Protein AF-A0A8S3PVQ3-F1 (afdb_monomer)

Mean predicted aligned error: 21.0 Å

Organism: Mytilus edulis (NCBI:txid6550)

Nearest PDB structures (foldseek):
  1sxe-assembly1_A  TM=7.566E-01  e=2.320E-02  Homo sapiens
  2hq8-assembly1_A  TM=4.965E-01  e=3.983E+00  Renilla muelleri

Sequence (206 aa):
MRRAHMGNGFQGQEGEYVEEDNQRMEEDLKYKVQALKSLTIDIGNEVRDQNKYLNEMHDDFDKGGSLLDKTVNRLKRITASGGHKHIFPVSKYPAIDEIDTPKNLTEECSNLPSKENELENQLGKTILNPQHHSRWSSKEVGEVLQHLCGKHKIPNDRTIKIVKQFVGVTGIQLKKMSRQEFREKAMTDGDLLFHGLSQLFDISTK

InterPro domains:
  IPR000727 Target SNARE coiled-coil homology domain [PS50192] (16-78)
  IPR003118 Pointed domain [PF02198] (130-200)
  IPR013761 Sterile alpha motif/pointed domain superfamily [G3DSA:1.10.150.50] (130-202)
  IPR013761 Sterile alpha motif/pointed domain superfamily [SSF47769] (129-200)
  IPR039899 BET1, SNARE domain [cd15853] (19-77)

Radius of gyration: 32.81 Å; Cα contacts (8 Å, |Δi|>4): 81; chains: 1; bounding box: 70×43×120 Å

pLDDT: mean 71.14, std 17.1, range [38.5, 92.88]

Solvent-accessible surface area (backbone atoms only — not comparable to full-atom values): 12120 Å² total; per-residue (Å²): 137,85,83,82,81,87,72,80,92,82,72,69,67,70,56,54,57,53,51,52,52,49,51,52,52,50,52,53,50,50,50,53,52,52,51,52,51,50,52,52,51,51,51,56,49,51,54,53,53,49,52,50,52,51,50,54,52,48,55,50,48,52,54,49,50,55,52,49,50,54,49,50,55,48,49,54,48,57,68,69,60,73,78,59,101,81,69,72,81,66,86,83,56,80,77,82,84,66,70,72,65,60,71,59,72,57,56,56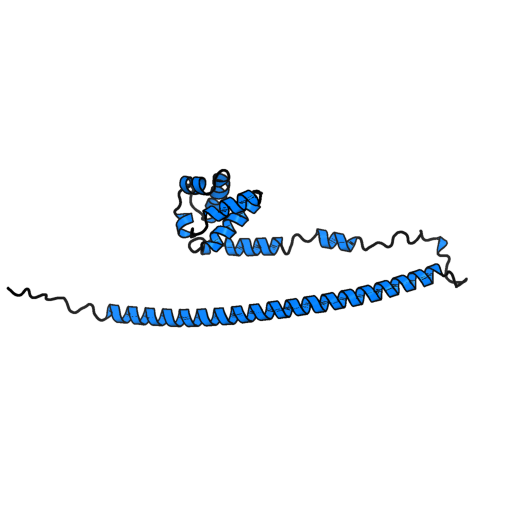,62,72,64,66,77,63,56,67,57,42,46,54,48,49,51,43,51,65,71,65,32,72,91,46,51,72,69,30,46,33,67,54,42,34,51,53,49,50,51,51,29,55,77,68,68,48,56,67,76,56,41,55,55,35,37,60,63,42,64,81,40,31,23,55,56,58,73,70,48,48,74,65,63,46,25,70,53,37,48,95,56,15,69,64,52,48,54,56,47,35,68,60,69,68,48,78,91,124

Foldseek 3Di:
DDDDDPPDPDDPPVVVVVVVVVVVVVVVVVVVVVVVVVVVVVVVVVVVVVVVVVVVVVVVVVVVVVVVVVVVVVVVCVVVVPPDPPPDPPVVPPDVPDPPPVPVVVVVVVPPPDDVVVVLVVVCCVLLPQVCLQFADLVSVLVLLLNLCVVVVNDPVLSVQLSVLSRVPGSNNVVVDDLVNQCVSSDPCSVSSVVVVCVSNVPDDD

Secondary structure (DSSP, 8-state):
--------S--SHHHHHHHHHHHHHHHHHHHHHHHHHHHHHHHHHHHHHHHHHHHHHHHHHHHHHHHHHHHHHHHHHHHHT---TTS--GGGS--TT-----THHHHTTTT--SSHHHHHHHHHHHHT-TTTGGG--HHHHHHHHHHHHHHTT--HHHHHHHHHHTTT--HHHHHH--HHHHHHHHGGGHHHHHHHHHHHTT----

Structure (mmCIF, N/CA/C/O backbone):
data_AF-A0A8S3PVQ3-F1
#
_entry.id   AF-A0A8S3PVQ3-F1
#
loop_
_atom_site.group_PDB
_atom_site.id
_atom_site.type_symbol
_atom_site.label_atom_id
_atom_site.label_alt_id
_atom_site.label_comp_id
_atom_site.label_asym_id
_atom_site.label_entity_id
_atom_site.label_seq_id
_atom_site.pdbx_PDB_ins_code
_atom_site.Cartn_x
_atom_site.Cartn_y
_atom_site.Cartn_z
_atom_site.occupancy
_atom_site.B_iso_or_equiv
_atom_site.auth_seq_id
_atom_site.auth_comp_id
_atom_site.auth_asym_id
_atom_site.auth_atom_id
_atom_site.pdbx_PDB_model_num
ATOM 1 N N . MET A 1 1 ? -32.729 -12.321 64.088 1.00 42.56 1 MET A N 1
ATOM 2 C CA . MET A 1 1 ? -33.529 -11.658 63.034 1.00 42.56 1 MET A CA 1
ATOM 3 C C . MET A 1 1 ? -32.955 -12.042 61.674 1.00 42.56 1 MET A C 1
ATOM 5 O O . MET A 1 1 ? -31.908 -11.531 61.304 1.00 42.56 1 MET A O 1
ATOM 9 N N . ARG A 1 2 ? -33.568 -13.007 60.972 1.00 44.19 2 ARG A N 1
ATOM 10 C CA . ARG A 1 2 ? -33.202 -13.361 59.589 1.00 44.19 2 ARG A CA 1
ATOM 11 C C . ARG A 1 2 ? -33.998 -12.458 58.647 1.00 44.19 2 ARG A C 1
ATOM 13 O O . ARG A 1 2 ? -35.223 -12.474 58.693 1.00 44.19 2 ARG A O 1
ATOM 20 N N . ARG A 1 3 ? -33.305 -11.658 57.834 1.00 49.03 3 ARG A N 1
ATOM 21 C CA . ARG A 1 3 ? -33.904 -10.887 56.738 1.00 49.03 3 ARG A CA 1
ATOM 22 C C . ARG A 1 3 ? -34.243 -11.854 55.602 1.00 49.03 3 ARG A C 1
ATOM 24 O O . ARG A 1 3 ? -33.344 -12.462 55.032 1.00 49.03 3 ARG A O 1
ATOM 31 N N . ALA A 1 4 ? -35.531 -11.998 55.305 1.00 45.81 4 ALA A N 1
ATOM 32 C CA . ALA A 1 4 ? -36.007 -12.635 54.087 1.00 45.81 4 ALA A CA 1
ATOM 33 C C . ALA A 1 4 ? -35.757 -11.680 52.910 1.00 45.81 4 ALA A C 1
ATOM 35 O O . ALA A 1 4 ? -36.328 -10.593 52.861 1.00 45.81 4 ALA A O 1
ATOM 36 N N . HIS A 1 5 ? -34.879 -12.076 51.991 1.00 49.94 5 HIS A N 1
ATOM 37 C CA . HIS A 1 5 ? -34.734 -11.442 50.686 1.00 49.94 5 HIS A CA 1
ATOM 38 C C . HIS A 1 5 ? -35.696 -12.163 49.737 1.00 49.94 5 HIS A C 1
ATOM 40 O O . HIS A 1 5 ? -35.364 -13.204 49.176 1.00 49.94 5 HIS A O 1
ATOM 46 N N . MET A 1 6 ? -36.920 -11.648 49.602 1.00 48.53 6 MET A N 1
ATOM 47 C CA . MET A 1 6 ? -37.779 -12.012 48.475 1.00 48.53 6 MET A CA 1
ATOM 48 C C . MET A 1 6 ? -37.287 -11.239 47.251 1.00 48.53 6 MET A C 1
ATOM 50 O O . MET A 1 6 ? -37.672 -10.098 47.017 1.00 48.53 6 MET A O 1
ATOM 54 N N . GLY A 1 7 ? -36.342 -11.850 46.535 1.00 47.16 7 GLY A N 1
ATOM 55 C CA . GLY A 1 7 ? -35.847 -11.398 45.241 1.00 47.16 7 GLY A CA 1
ATOM 56 C C . GLY A 1 7 ? -36.650 -12.048 44.122 1.00 47.16 7 GLY A C 1
ATOM 57 O O . GLY A 1 7 ? -36.447 -13.213 43.805 1.00 47.16 7 GLY A O 1
ATOM 58 N N . ASN A 1 8 ? -37.590 -11.268 43.604 1.00 46.25 8 ASN A N 1
ATOM 59 C CA . ASN A 1 8 ? -38.261 -11.344 42.309 1.00 46.25 8 ASN A CA 1
ATOM 60 C C . ASN A 1 8 ? -37.638 -12.332 41.286 1.00 46.25 8 ASN A C 1
ATOM 62 O O . ASN A 1 8 ? -36.597 -12.058 40.694 1.00 46.25 8 ASN A O 1
ATOM 66 N N . GLY A 1 9 ? -38.300 -13.468 41.050 1.00 46.88 9 GLY A N 1
ATOM 67 C CA . GLY A 1 9 ? -37.893 -14.512 40.099 1.00 46.88 9 GLY A CA 1
ATOM 68 C C . GLY A 1 9 ? -38.306 -14.243 38.647 1.00 46.88 9 GLY A C 1
ATOM 69 O O . GLY A 1 9 ? -38.958 -15.085 38.044 1.00 46.88 9 GLY A O 1
ATOM 70 N N . PHE A 1 10 ? -37.937 -13.089 38.087 1.00 50.28 10 PHE A N 1
ATOM 71 C CA . PHE A 1 10 ? -38.218 -12.724 36.685 1.00 50.28 10 PHE A CA 1
ATOM 72 C C . PHE A 1 10 ? -37.007 -12.074 35.996 1.00 50.28 10 PHE A C 1
ATOM 74 O O . PHE A 1 10 ? -37.134 -11.067 35.311 1.00 50.28 10 PHE A O 1
ATOM 81 N N . GLN A 1 11 ? -35.808 -12.624 36.202 1.00 50.06 11 GLN A N 1
ATOM 82 C CA . GLN A 1 11 ? -34.582 -12.094 35.583 1.00 50.06 11 GLN A CA 1
ATOM 83 C C . GLN A 1 11 ? -33.649 -13.188 35.031 1.00 50.06 11 GLN A C 1
ATOM 85 O O . GLN A 1 11 ? -32.468 -12.945 34.823 1.00 50.06 11 GLN A O 1
ATOM 90 N N . GLY A 1 12 ? -34.173 -14.403 34.820 1.00 50.28 12 GLY A N 1
ATOM 91 C CA . GLY A 1 12 ? -33.392 -15.555 34.347 1.00 50.28 12 GLY A CA 1
ATOM 92 C C . GLY A 1 12 ? -33.457 -15.822 32.839 1.00 50.28 12 GLY A C 1
ATOM 93 O O . GLY A 1 12 ? -32.542 -16.434 32.318 1.00 50.28 12 GLY A O 1
ATOM 94 N N . GLN A 1 13 ? -34.495 -15.360 32.129 1.00 52.78 13 GLN A N 1
ATOM 95 C CA . GLN A 1 13 ? -34.699 -15.706 30.708 1.00 52.78 13 GLN A CA 1
ATOM 96 C C . GLN A 1 13 ? -34.135 -14.679 29.714 1.00 52.78 13 GLN A C 1
ATOM 98 O O . GLN A 1 13 ? -33.715 -15.061 28.629 1.00 52.78 13 GLN A O 1
ATOM 103 N N . GLU A 1 14 ? -34.081 -13.388 30.060 1.00 53.78 14 GLU A N 1
ATOM 104 C CA . GLU A 1 14 ? -33.534 -12.361 29.153 1.00 53.78 14 GLU A CA 1
ATOM 105 C C . GLU A 1 14 ? -31.997 -12.381 29.080 1.00 53.78 14 GLU A C 1
ATOM 107 O O . GLU A 1 14 ? -31.434 -12.040 28.046 1.00 53.78 14 GLU A O 1
ATOM 112 N N . GLY A 1 15 ? -31.305 -12.801 30.147 1.00 57.06 15 GLY A N 1
ATOM 113 C CA . GLY A 1 15 ? -29.838 -12.891 30.166 1.00 57.06 15 GLY A CA 1
ATOM 114 C C . GLY A 1 15 ? -29.289 -14.060 29.343 1.00 57.06 15 GLY A C 1
ATOM 115 O O . GLY A 1 15 ? -28.303 -13.895 28.633 1.00 57.06 15 GLY A O 1
ATOM 116 N N . GLU A 1 16 ? -29.967 -15.208 29.384 1.00 60.94 16 GLU A N 1
ATOM 117 C CA . GLU A 1 16 ? -29.566 -16.429 28.669 1.00 60.94 16 GLU A CA 1
ATOM 118 C C . GLU A 1 16 ? -29.693 -16.260 27.144 1.00 60.94 16 GLU A C 1
ATOM 120 O O . GLU A 1 16 ? -28.796 -16.637 26.395 1.00 60.94 16 GLU A O 1
ATOM 125 N N . TYR A 1 17 ? -30.747 -15.574 26.685 1.00 64.69 17 TYR A N 1
ATOM 126 C CA . TYR A 1 17 ? -30.951 -15.265 25.265 1.00 64.69 17 TYR A CA 1
ATOM 127 C C . TYR A 1 17 ? -29.896 -14.290 24.710 1.00 64.69 17 TYR A C 1
ATOM 129 O O . TYR A 1 17 ? -29.481 -14.402 23.559 1.00 64.69 17 TYR A O 1
ATOM 137 N N . VAL A 1 18 ? -29.444 -13.333 25.529 1.00 70.31 18 VAL A N 1
ATOM 138 C CA . VAL A 1 18 ? -28.406 -12.358 25.145 1.00 70.31 18 VAL A CA 1
ATOM 139 C C . VAL A 1 18 ? -27.011 -12.993 25.147 1.00 70.31 18 VAL A C 1
ATOM 141 O O . VAL A 1 18 ? -26.176 -12.643 24.312 1.00 70.31 18 VAL A O 1
ATOM 144 N N . GLU A 1 19 ? -26.740 -13.934 26.053 1.00 72.25 19 GLU A N 1
ATOM 145 C CA . GLU A 1 19 ? -25.486 -14.697 26.058 1.00 72.25 19 GLU A CA 1
ATOM 146 C C . GLU A 1 19 ? -25.374 -15.647 24.857 1.00 72.25 19 GLU A C 1
ATOM 148 O O . GLU A 1 19 ? -24.310 -15.700 24.235 1.00 72.25 19 GLU A O 1
ATOM 153 N N . GLU A 1 20 ? -26.461 -16.322 24.470 1.00 79.00 20 GLU A N 1
ATOM 154 C CA . GLU A 1 20 ? -26.494 -17.150 23.255 1.00 79.00 20 GLU A CA 1
ATOM 155 C C . GLU A 1 20 ? -26.254 -16.328 21.979 1.00 79.00 20 GLU A C 1
ATOM 157 O O . GLU A 1 20 ? -25.481 -16.738 21.107 1.00 79.00 20 GLU A O 1
ATOM 162 N N . ASP A 1 21 ? -26.869 -15.147 21.866 1.00 76.06 21 ASP A N 1
ATOM 163 C CA . ASP A 1 21 ? -26.671 -14.265 20.709 1.00 76.06 21 ASP A CA 1
ATOM 164 C C . ASP A 1 21 ? -25.240 -13.709 20.651 1.00 76.06 21 ASP A C 1
ATOM 166 O O . ASP A 1 21 ? -24.644 -13.613 19.572 1.00 76.06 21 ASP A O 1
ATOM 170 N N . ASN A 1 22 ? -24.640 -13.405 21.806 1.00 80.56 22 ASN A N 1
ATOM 171 C CA . ASN A 1 22 ? -23.236 -13.007 21.877 1.00 80.56 22 ASN A CA 1
ATOM 172 C C . ASN A 1 22 ? -22.294 -14.144 21.461 1.00 80.56 22 ASN A C 1
ATOM 174 O O . ASN A 1 22 ? -21.372 -13.896 20.685 1.00 80.56 22 ASN A O 1
ATOM 178 N N . GLN A 1 23 ? -22.539 -15.384 21.895 1.00 82.25 23 GLN A N 1
ATOM 179 C CA . GLN A 1 23 ? -21.743 -16.542 21.464 1.00 82.25 23 GLN A CA 1
ATOM 180 C C . GLN A 1 23 ? -21.850 -16.784 19.956 1.00 82.25 23 GLN A C 1
ATOM 182 O O . GLN A 1 23 ? -20.836 -17.004 19.293 1.00 82.25 23 GLN A O 1
ATOM 187 N N . ARG A 1 24 ? -23.050 -16.655 19.380 1.00 85.12 24 ARG A N 1
ATOM 188 C CA . ARG A 1 24 ? -23.246 -16.745 17.924 1.00 85.12 24 ARG A CA 1
ATOM 189 C C . ARG A 1 24 ? -22.498 -15.650 17.170 1.00 85.12 24 ARG A C 1
ATOM 191 O O . ARG A 1 24 ? -21.873 -15.926 16.145 1.00 85.12 24 ARG A O 1
ATOM 198 N N . MET A 1 25 ? -22.534 -14.415 17.671 1.00 81.31 25 MET A N 1
ATOM 199 C CA . MET A 1 25 ? -21.768 -13.313 17.087 1.00 81.31 25 MET A CA 1
ATOM 200 C C . MET A 1 25 ? -20.258 -13.536 17.200 1.00 81.31 25 MET A C 1
ATOM 202 O O . MET A 1 25 ? -19.534 -13.228 16.255 1.00 81.31 25 MET A O 1
ATOM 206 N N . GLU A 1 26 ? -19.765 -14.091 18.308 1.00 84.12 26 GLU A N 1
ATOM 207 C CA . GLU A 1 26 ? -18.348 -14.426 18.474 1.00 84.12 26 GLU A CA 1
ATOM 208 C C . GLU A 1 26 ? -17.891 -15.536 17.520 1.00 84.12 26 GLU A C 1
ATOM 210 O O . GLU A 1 26 ? -16.810 -15.438 16.932 1.00 84.12 26 GLU A O 1
ATOM 215 N N . GLU A 1 27 ? -18.708 -16.570 17.318 1.00 87.69 27 GLU A N 1
ATOM 216 C CA . GLU A 1 27 ? -18.418 -17.647 16.369 1.00 87.69 27 GLU A CA 1
ATOM 217 C C . GLU A 1 27 ? -18.380 -17.146 14.921 1.00 87.69 27 GLU A C 1
ATOM 219 O O . GLU A 1 27 ? -17.435 -17.452 14.185 1.00 87.69 27 GLU A O 1
ATOM 224 N N . ASP A 1 28 ? -19.346 -16.314 14.523 1.00 88.75 28 ASP A N 1
ATOM 225 C CA . ASP A 1 28 ? -19.368 -15.680 13.201 1.00 88.75 28 ASP A CA 1
ATOM 226 C C . ASP A 1 28 ? -18.163 -14.744 13.008 1.00 88.75 28 ASP A C 1
ATOM 228 O O . ASP A 1 28 ? -17.494 -14.762 11.968 1.00 88.75 28 ASP A O 1
ATOM 232 N N . LEU A 1 29 ? -17.801 -13.976 14.041 1.00 86.94 29 LEU A N 1
ATOM 233 C CA . LEU A 1 29 ? -16.618 -13.121 14.010 1.00 86.94 29 LEU A CA 1
ATOM 234 C C . LEU A 1 29 ? -15.336 -13.951 13.853 1.00 86.94 29 LEU A C 1
ATOM 236 O O . LEU A 1 29 ? -14.467 -13.607 13.051 1.00 86.94 29 LEU A O 1
ATOM 240 N N . LYS A 1 30 ? -15.224 -15.076 14.563 1.00 88.75 30 LYS A N 1
ATOM 241 C CA . LYS A 1 30 ? -14.084 -15.995 14.468 1.00 88.75 30 LYS A CA 1
ATOM 242 C C . LYS A 1 30 ? -13.971 -16.612 13.076 1.00 88.75 30 LYS A C 1
ATOM 244 O O . LYS A 1 30 ? -12.864 -16.674 12.536 1.00 88.75 30 LYS A O 1
ATOM 249 N N . TYR A 1 31 ? -15.091 -17.013 12.477 1.00 92.31 31 TYR A N 1
ATOM 250 C CA . TYR A 1 31 ? -15.122 -17.531 11.110 1.00 92.31 31 TYR A CA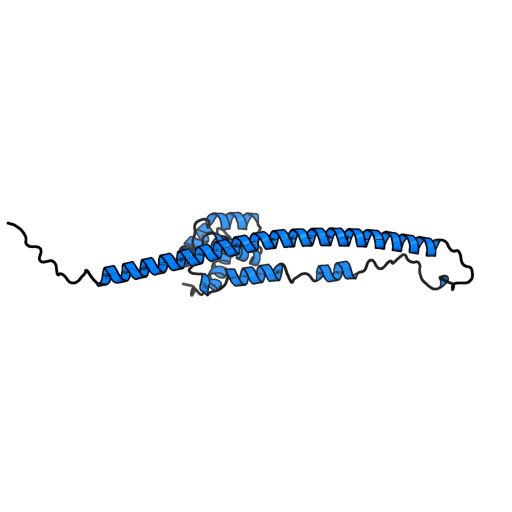 1
ATOM 251 C C . TYR A 1 31 ? -14.671 -16.469 10.097 1.00 92.31 31 TYR A C 1
ATOM 253 O O . TYR A 1 31 ? -13.789 -16.719 9.273 1.00 92.31 31 TYR A O 1
ATOM 261 N N . LYS A 1 32 ? -15.187 -15.240 10.213 1.00 91.06 32 LYS A N 1
ATOM 262 C CA . LYS A 1 32 ? -14.781 -14.104 9.368 1.00 91.06 32 LYS A CA 1
ATOM 263 C C . LYS A 1 32 ? -13.295 -13.773 9.509 1.00 91.06 32 LYS A C 1
ATOM 265 O O . LYS A 1 32 ? -12.626 -13.518 8.510 1.00 91.06 32 LYS A O 1
ATOM 270 N N . VAL A 1 33 ? -12.750 -13.827 10.725 1.00 90.19 33 VAL A N 1
ATOM 271 C CA . VAL A 1 33 ? -11.314 -13.620 10.979 1.00 90.19 33 VAL A CA 1
ATOM 272 C C . VAL A 1 33 ? -10.470 -14.737 10.362 1.00 90.19 33 VAL A C 1
ATOM 274 O O . VAL A 1 33 ? -9.416 -14.460 9.788 1.00 90.19 33 VAL A O 1
ATOM 277 N N . GLN A 1 34 ? -10.922 -15.991 10.427 1.00 89.06 34 GLN A N 1
ATOM 278 C CA . GLN A 1 34 ? -10.240 -17.101 9.758 1.00 89.06 34 GLN A CA 1
ATOM 279 C C . GLN A 1 34 ? -10.252 -16.946 8.232 1.00 89.06 34 GLN A C 1
ATOM 281 O O . GLN A 1 34 ? -9.210 -17.135 7.603 1.00 89.06 34 GLN A O 1
ATOM 286 N N . ALA A 1 35 ? -11.375 -16.527 7.646 1.00 88.06 35 ALA A N 1
ATOM 287 C CA . ALA A 1 35 ? -11.471 -16.241 6.217 1.00 88.06 35 ALA A CA 1
ATOM 288 C C . ALA A 1 35 ? -10.530 -15.097 5.795 1.00 88.06 35 ALA A C 1
ATOM 290 O O . ALA A 1 35 ? -9.774 -15.240 4.836 1.00 88.06 35 ALA A O 1
ATOM 291 N N . LEU A 1 36 ? -10.493 -13.998 6.559 1.00 91.31 36 LEU A N 1
ATOM 292 C CA . LEU A 1 36 ? -9.559 -12.885 6.343 1.00 91.31 36 LEU A CA 1
ATOM 293 C C . LEU A 1 36 ? -8.093 -13.323 6.437 1.00 91.31 36 LEU A C 1
ATOM 295 O O . LEU A 1 36 ? -7.260 -12.872 5.649 1.00 91.31 36 LEU A O 1
ATOM 299 N N . LYS A 1 37 ? -7.769 -14.220 7.375 1.00 90.12 37 LYS A N 1
ATOM 300 C CA . LYS A 1 37 ? -6.421 -14.779 7.510 1.00 90.12 37 LYS A CA 1
ATOM 301 C C . LYS A 1 37 ? -6.034 -15.593 6.278 1.00 90.12 37 LYS A C 1
ATOM 303 O O . LYS A 1 37 ? -4.922 -15.421 5.791 1.00 90.12 37 LYS A O 1
ATOM 308 N N . SER A 1 38 ? -6.937 -16.437 5.775 1.00 89.38 38 SER A N 1
ATOM 309 C CA . SER A 1 38 ? -6.700 -17.203 4.545 1.00 89.38 38 SER A CA 1
ATOM 310 C C . SER A 1 38 ? -6.468 -16.271 3.361 1.00 89.38 38 SER A C 1
ATOM 312 O O . SER A 1 38 ? -5.431 -16.355 2.716 1.00 89.38 38 SER A O 1
ATOM 314 N N . LEU A 1 39 ? -7.357 -15.295 3.163 1.00 90.56 39 LEU A N 1
ATOM 315 C CA . LEU A 1 39 ? -7.249 -14.332 2.068 1.00 90.56 39 LEU A CA 1
ATOM 316 C C . LEU A 1 39 ? -5.938 -13.531 2.120 1.00 90.56 39 LEU A C 1
ATOM 318 O O . LEU A 1 39 ? -5.319 -13.273 1.095 1.00 90.56 39 LEU A O 1
ATOM 322 N N . THR A 1 40 ? -5.481 -13.162 3.318 1.00 86.81 40 THR A N 1
ATOM 323 C CA . THR A 1 40 ? -4.202 -12.456 3.495 1.00 86.81 40 THR A CA 1
ATOM 324 C C . THR A 1 40 ? -3.008 -13.332 3.112 1.00 86.81 40 THR A C 1
ATOM 326 O O . THR A 1 40 ? -2.038 -12.835 2.540 1.00 86.81 40 THR A O 1
ATOM 329 N N . ILE A 1 41 ? -3.064 -14.632 3.419 1.00 89.69 41 ILE A N 1
ATOM 330 C CA . ILE A 1 41 ? -2.031 -15.592 3.013 1.00 89.69 41 ILE A CA 1
ATOM 331 C C . ILE A 1 41 ? -2.022 -15.728 1.488 1.00 89.69 41 ILE A C 1
ATOM 333 O O . ILE A 1 41 ? -0.950 -15.653 0.889 1.00 89.69 41 ILE A O 1
ATOM 337 N N . ASP A 1 42 ? -3.197 -15.848 0.872 1.00 91.12 42 ASP A N 1
ATOM 338 C CA . ASP A 1 42 ? -3.340 -15.987 -0.578 1.00 91.12 42 ASP A CA 1
ATOM 339 C C . ASP A 1 42 ? -2.804 -14.750 -1.313 1.00 91.12 42 ASP A C 1
ATOM 341 O O . ASP A 1 42 ? -1.979 -14.883 -2.214 1.00 91.12 42 ASP A O 1
ATOM 345 N N . ILE A 1 43 ? -3.155 -13.542 -0.854 1.00 89.31 43 ILE A N 1
ATOM 346 C CA . ILE A 1 43 ? -2.591 -12.284 -1.375 1.00 89.31 43 ILE A CA 1
ATOM 347 C C . ILE A 1 43 ? -1.066 -12.263 -1.211 1.00 89.31 43 ILE A C 1
ATOM 349 O O . ILE A 1 43 ? -0.345 -11.859 -2.121 1.00 89.31 43 ILE A O 1
ATOM 353 N N . GLY A 1 44 ? -0.550 -12.701 -0.060 1.00 89.19 44 GLY A N 1
ATOM 354 C CA . GLY A 1 44 ? 0.889 -12.742 0.191 1.00 89.19 44 GLY A CA 1
ATOM 355 C C . GLY A 1 44 ? 1.649 -13.687 -0.745 1.00 89.19 44 GLY A C 1
ATOM 356 O O . GLY A 1 44 ? 2.799 -13.408 -1.086 1.00 89.19 44 GLY A O 1
ATOM 357 N N . ASN A 1 45 ? 1.025 -14.786 -1.162 1.00 92.62 45 ASN A N 1
ATOM 358 C CA . ASN A 1 45 ? 1.599 -15.715 -2.133 1.00 92.62 45 ASN A CA 1
ATOM 359 C C . ASN A 1 45 ? 1.508 -15.150 -3.554 1.00 92.62 45 ASN A C 1
ATOM 361 O O . ASN A 1 45 ? 2.527 -15.073 -4.232 1.00 92.62 45 ASN A O 1
ATOM 365 N N . GLU A 1 46 ? 0.342 -14.637 -3.946 1.00 90.31 46 G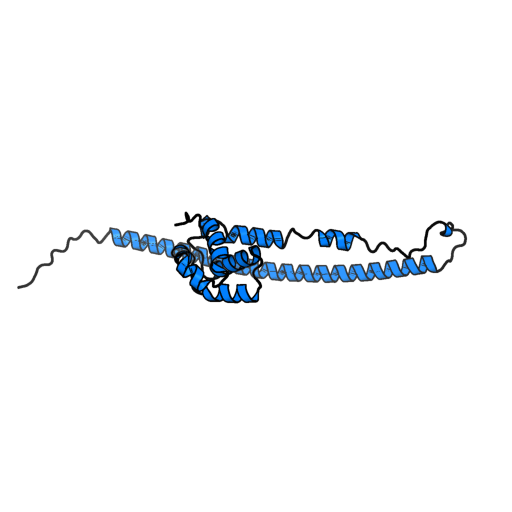LU A N 1
ATOM 366 C CA . GLU A 1 46 ? 0.116 -14.033 -5.263 1.00 90.31 46 GLU A CA 1
ATOM 367 C C . GLU A 1 46 ? 1.080 -12.865 -5.529 1.00 90.31 46 GLU A C 1
ATOM 369 O O . GLU A 1 46 ? 1.682 -12.783 -6.593 1.00 90.31 46 GLU A O 1
ATOM 374 N N . VAL A 1 47 ? 1.321 -11.995 -4.542 1.00 92.88 47 VAL A N 1
ATOM 375 C CA . VAL A 1 47 ? 2.290 -10.891 -4.680 1.00 92.88 47 VAL A CA 1
ATOM 376 C C . VAL A 1 47 ? 3.716 -11.408 -4.895 1.00 92.88 47 VAL A C 1
ATOM 378 O O . VAL A 1 47 ? 4.477 -10.818 -5.663 1.00 92.88 47 VAL A O 1
ATOM 381 N N . ARG A 1 48 ? 4.109 -12.504 -4.231 1.00 92.31 48 ARG A N 1
ATOM 382 C CA . ARG A 1 48 ? 5.435 -13.113 -4.437 1.00 92.31 48 ARG A CA 1
ATOM 383 C C . ARG A 1 48 ? 5.554 -13.727 -5.826 1.00 92.31 48 ARG A C 1
ATOM 385 O O . ARG A 1 48 ? 6.582 -13.531 -6.473 1.00 92.31 48 ARG A O 1
ATOM 392 N N . ASP A 1 49 ? 4.515 -14.416 -6.278 1.00 92.44 49 ASP A N 1
ATOM 393 C CA . ASP A 1 49 ? 4.477 -15.053 -7.592 1.00 92.44 49 ASP A CA 1
ATOM 394 C C . ASP A 1 49 ? 4.476 -14.006 -8.714 1.00 92.44 49 ASP A C 1
ATOM 396 O O . ASP A 1 49 ? 5.261 -14.109 -9.658 1.00 92.44 49 ASP A O 1
ATOM 400 N N . GLN A 1 50 ? 3.706 -12.927 -8.563 1.00 91.69 50 GLN A N 1
ATOM 401 C CA . GLN A 1 50 ? 3.719 -11.792 -9.487 1.00 91.69 50 GLN A CA 1
ATOM 402 C C . GLN A 1 50 ? 5.075 -11.084 -9.514 1.00 91.69 50 GLN A C 1
ATOM 404 O O . GLN A 1 50 ? 5.575 -10.776 -10.592 1.00 91.69 50 GLN A O 1
ATOM 409 N N . ASN A 1 51 ? 5.722 -10.870 -8.363 1.00 89.50 51 ASN A N 1
ATOM 410 C CA . ASN A 1 51 ? 7.076 -10.307 -8.335 1.00 89.50 51 ASN A CA 1
ATOM 411 C C . ASN A 1 51 ? 8.091 -11.207 -9.043 1.00 89.50 51 ASN A C 1
ATOM 413 O O . ASN A 1 51 ? 8.978 -10.710 -9.735 1.00 89.50 51 ASN A O 1
ATOM 417 N N . LYS A 1 52 ? 7.971 -12.528 -8.888 1.00 91.31 52 LYS A N 1
ATOM 418 C CA . LYS A 1 52 ? 8.817 -13.479 -9.610 1.00 91.31 52 LYS A CA 1
ATOM 419 C C . LYS A 1 52 ? 8.592 -13.370 -11.120 1.00 91.31 52 LYS A C 1
ATOM 421 O O . LYS A 1 52 ? 9.563 -13.240 -11.857 1.00 91.31 52 LYS A O 1
ATOM 426 N N . TYR A 1 53 ? 7.336 -13.341 -11.558 1.00 91.38 53 TYR A N 1
ATOM 427 C CA . TYR A 1 53 ? 6.984 -13.172 -12.966 1.00 91.38 53 TYR A CA 1
ATOM 428 C C . TYR A 1 53 ? 7.491 -11.841 -13.550 1.00 91.38 53 TYR A C 1
ATOM 430 O O . TYR A 1 53 ? 8.020 -11.812 -14.657 1.00 91.38 53 TYR A O 1
ATOM 438 N N . LEU A 1 54 ? 7.387 -10.735 -12.802 1.00 92.50 54 LEU A N 1
ATOM 439 C CA . LEU A 1 54 ? 7.920 -9.432 -13.218 1.00 92.50 54 LEU A CA 1
ATOM 440 C C . LEU A 1 54 ? 9.440 -9.463 -13.407 1.00 92.50 54 LEU A C 1
ATOM 442 O O . LEU A 1 54 ? 9.936 -8.904 -14.382 1.00 92.50 54 LEU A O 1
ATOM 446 N N . ASN A 1 55 ? 10.171 -10.133 -12.513 1.00 91.00 55 ASN A N 1
ATOM 447 C CA . ASN A 1 55 ? 11.620 -10.289 -12.649 1.00 91.00 55 ASN A CA 1
ATOM 448 C C . ASN A 1 55 ? 11.987 -11.159 -13.860 1.00 91.00 55 ASN A C 1
ATOM 450 O O . ASN A 1 55 ? 12.872 -10.792 -14.624 1.00 91.00 55 ASN A O 1
ATOM 454 N N . GLU A 1 56 ? 11.276 -12.268 -14.084 1.00 91.12 56 GLU A N 1
ATOM 455 C CA . GLU A 1 56 ? 11.486 -13.115 -15.268 1.00 91.12 56 GLU A CA 1
ATOM 456 C C . GLU A 1 56 ? 11.227 -12.339 -16.572 1.00 91.12 56 GLU A C 1
ATOM 458 O O . GLU A 1 56 ? 12.006 -12.416 -17.521 1.00 91.12 56 GLU A O 1
ATOM 463 N N . MET A 1 57 ? 10.174 -11.520 -16.601 1.00 87.75 57 MET A N 1
ATOM 464 C CA . MET A 1 57 ? 9.854 -10.667 -17.745 1.00 87.75 57 MET A CA 1
ATOM 465 C C . MET A 1 57 ? 10.884 -9.544 -17.952 1.00 87.75 57 MET A C 1
ATOM 467 O O . MET A 1 57 ? 11.174 -9.185 -19.095 1.00 87.75 57 MET A O 1
ATOM 471 N N . HIS A 1 58 ? 11.459 -9.000 -16.876 1.00 88.12 58 HIS A N 1
ATOM 472 C CA . HIS A 1 58 ? 12.562 -8.041 -16.956 1.00 88.12 58 HIS A CA 1
ATOM 473 C C . HIS A 1 58 ? 13.816 -8.679 -17.570 1.00 88.12 58 HIS A C 1
ATOM 475 O O . HIS A 1 58 ? 14.375 -8.129 -18.520 1.00 88.12 58 HIS A O 1
ATOM 481 N N . ASP A 1 59 ? 14.189 -9.877 -17.114 1.00 89.88 59 ASP A N 1
ATOM 482 C CA . ASP A 1 59 ? 15.326 -10.625 -17.658 1.00 89.88 59 ASP A CA 1
ATOM 483 C C . ASP A 1 59 ? 15.145 -10.935 -19.154 1.00 89.88 59 ASP A C 1
ATOM 485 O O . ASP A 1 59 ? 16.100 -10.899 -19.936 1.00 89.88 59 ASP A O 1
ATOM 489 N N . ASP A 1 60 ? 13.922 -11.249 -19.581 1.00 87.69 60 ASP A N 1
ATOM 490 C CA . ASP A 1 60 ? 13.612 -11.510 -20.987 1.00 87.69 60 ASP A CA 1
ATOM 491 C C . ASP A 1 60 ? 13.634 -10.237 -21.846 1.00 87.69 60 ASP A C 1
ATOM 493 O O . ASP A 1 60 ? 14.099 -10.277 -22.993 1.00 87.69 60 ASP A O 1
ATOM 497 N N . PHE A 1 61 ? 13.223 -9.092 -21.292 1.00 87.12 61 PHE A N 1
ATOM 498 C CA . PHE A 1 61 ? 13.367 -7.796 -21.953 1.00 87.12 61 PHE A CA 1
ATOM 499 C C . PHE A 1 61 ? 14.842 -7.417 -22.145 1.00 87.12 61 PHE A C 1
ATOM 501 O O . PHE A 1 61 ? 15.228 -7.023 -23.247 1.00 87.12 61 PHE A O 1
ATOM 508 N N . ASP A 1 62 ? 15.688 -7.621 -21.134 1.00 88.31 62 ASP A N 1
ATOM 509 C CA . ASP A 1 62 ? 17.132 -7.370 -21.217 1.00 88.31 62 ASP A CA 1
ATOM 510 C C . ASP A 1 62 ? 17.814 -8.267 -22.260 1.00 88.31 62 ASP A C 1
ATOM 512 O O . ASP A 1 62 ? 18.624 -7.804 -23.079 1.00 88.31 62 ASP A O 1
ATOM 516 N N . LYS A 1 63 ? 17.440 -9.553 -22.312 1.00 87.06 63 LYS A N 1
ATOM 517 C CA . LYS A 1 63 ? 17.892 -10.466 -23.374 1.00 87.06 63 LYS A CA 1
ATOM 518 C C . LYS A 1 63 ? 17.481 -9.941 -24.751 1.00 87.06 63 LYS A C 1
ATOM 520 O O . LYS A 1 63 ? 18.332 -9.886 -25.644 1.00 87.06 63 LYS A O 1
ATOM 525 N N . GLY A 1 64 ? 16.227 -9.515 -24.918 1.00 87.00 64 GLY A N 1
ATOM 526 C CA . GLY A 1 64 ? 15.716 -8.909 -26.151 1.00 87.00 64 GLY A CA 1
ATOM 527 C C . GLY A 1 64 ? 16.477 -7.641 -26.552 1.00 87.00 64 GLY A C 1
ATOM 528 O O . GLY A 1 64 ? 16.918 -7.525 -27.697 1.00 87.00 64 GLY A O 1
ATOM 529 N N . GLY A 1 65 ? 16.727 -6.741 -25.599 1.00 87.38 65 GLY A N 1
ATOM 530 C CA . GLY A 1 65 ? 17.506 -5.518 -25.790 1.00 87.38 65 GLY A CA 1
ATOM 531 C C . GLY A 1 65 ? 18.930 -5.800 -26.270 1.00 87.38 65 GLY A C 1
ATOM 532 O O . GLY A 1 65 ? 19.380 -5.213 -27.252 1.00 87.38 65 GLY A O 1
ATOM 533 N N . SER A 1 66 ? 19.612 -6.780 -25.668 1.00 84.38 66 SER A N 1
ATOM 534 C CA . SER A 1 66 ? 20.965 -7.177 -26.086 1.00 84.38 66 SER A CA 1
ATOM 535 C C . SER A 1 66 ? 21.020 -7.748 -27.513 1.00 84.38 66 SER A C 1
ATOM 537 O O . SER A 1 66 ? 22.009 -7.565 -28.230 1.00 84.38 66 SER A O 1
ATOM 539 N N . LEU A 1 67 ? 19.967 -8.447 -27.952 1.00 88.94 67 LEU A N 1
ATOM 540 C CA . LEU A 1 67 ? 19.859 -8.990 -29.309 1.00 88.94 67 LEU A CA 1
ATOM 541 C C . LEU A 1 67 ? 19.572 -7.887 -30.331 1.00 88.94 67 LEU A C 1
ATOM 543 O O . LEU A 1 67 ? 20.164 -7.883 -31.417 1.00 88.94 67 LEU A O 1
ATOM 547 N N . LEU A 1 68 ? 18.700 -6.940 -29.984 1.00 89.38 68 LEU A N 1
ATOM 548 C CA . LEU A 1 68 ? 18.417 -5.768 -30.806 1.00 89.38 68 LEU A CA 1
ATOM 549 C C . LEU A 1 68 ? 19.659 -4.886 -30.949 1.00 89.38 68 LEU A C 1
ATOM 551 O O . LEU A 1 68 ? 20.010 -4.539 -32.073 1.00 89.38 68 LEU A O 1
ATOM 555 N N . ASP A 1 69 ? 20.389 -4.626 -29.864 1.00 86.19 69 ASP A N 1
ATOM 556 C CA . ASP A 1 69 ? 21.631 -3.850 -29.896 1.00 86.19 69 ASP A CA 1
ATOM 557 C C . ASP A 1 69 ? 22.697 -4.517 -30.784 1.00 86.19 69 ASP A C 1
ATOM 559 O O . ASP A 1 69 ? 23.292 -3.884 -31.658 1.00 86.19 69 ASP A O 1
ATOM 563 N N . LYS A 1 70 ? 22.864 -5.844 -30.686 1.00 87.44 70 LYS A N 1
ATOM 564 C CA . LYS A 1 70 ? 23.724 -6.614 -31.609 1.00 87.44 70 LYS A CA 1
ATOM 565 C C . LYS A 1 70 ? 23.282 -6.484 -33.069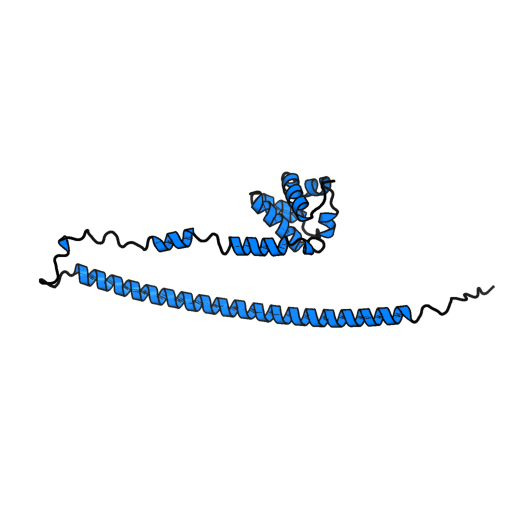 1.00 87.44 70 LYS A C 1
ATOM 567 O O . LYS A 1 70 ? 24.129 -6.384 -33.961 1.00 87.44 70 LYS A O 1
ATOM 572 N N . THR A 1 71 ? 21.976 -6.490 -33.327 1.00 86.44 71 THR A N 1
ATOM 573 C CA . THR A 1 71 ? 21.412 -6.375 -34.680 1.00 86.44 71 THR A CA 1
ATOM 574 C C . THR A 1 71 ? 21.610 -4.970 -35.248 1.00 86.44 71 THR A C 1
ATOM 576 O O . THR A 1 71 ? 22.071 -4.837 -36.381 1.00 86.44 71 THR A O 1
ATOM 579 N N . VAL A 1 72 ? 21.359 -3.927 -34.452 1.00 87.56 72 VAL A N 1
ATOM 580 C CA . VAL A 1 72 ? 21.606 -2.520 -34.801 1.00 87.56 72 VAL A CA 1
ATOM 581 C C . VAL A 1 72 ? 23.094 -2.280 -35.049 1.00 87.56 72 VAL A C 1
ATOM 583 O O . VAL A 1 72 ? 23.457 -1.703 -36.071 1.00 87.56 72 VAL A O 1
ATOM 586 N N . ASN A 1 73 ? 23.977 -2.804 -34.197 1.00 84.19 73 ASN A N 1
ATOM 587 C CA . ASN A 1 73 ? 25.426 -2.711 -34.384 1.00 84.19 73 ASN A CA 1
ATOM 588 C C . ASN A 1 73 ? 25.893 -3.423 -35.661 1.00 84.19 73 ASN A C 1
ATOM 590 O O . ASN A 1 73 ? 26.768 -2.928 -36.379 1.00 84.19 73 ASN A O 1
ATOM 594 N N . ARG A 1 74 ? 25.287 -4.567 -36.002 1.00 81.81 74 ARG A N 1
ATOM 595 C CA . ARG A 1 74 ? 25.547 -5.257 -37.271 1.00 81.81 74 ARG A CA 1
ATOM 596 C C . ARG A 1 74 ? 25.044 -4.451 -38.469 1.00 81.81 74 ARG A C 1
ATOM 598 O O . ARG A 1 74 ? 25.790 -4.318 -39.436 1.00 81.81 74 ARG A O 1
ATOM 605 N N . LEU A 1 75 ? 23.837 -3.889 -38.402 1.00 81.69 75 LEU A N 1
ATOM 606 C CA . LEU A 1 75 ? 23.288 -3.003 -39.434 1.00 81.69 75 LEU A CA 1
ATOM 607 C C . LEU A 1 75 ? 24.181 -1.773 -39.640 1.00 81.69 75 LEU A C 1
ATOM 609 O O . LEU A 1 75 ? 24.549 -1.489 -40.774 1.00 81.69 75 LEU A O 1
ATOM 613 N N . LYS A 1 76 ? 24.625 -1.122 -38.557 1.00 80.56 76 LYS A N 1
ATOM 614 C CA . LYS A 1 76 ? 25.553 0.020 -38.579 1.00 80.56 76 LYS A CA 1
ATOM 615 C C . LYS A 1 76 ? 26.884 -0.326 -39.246 1.00 80.56 76 LYS A C 1
ATOM 617 O O . LYS A 1 76 ? 27.431 0.467 -40.005 1.00 80.56 76 LYS A O 1
ATOM 622 N N . ARG A 1 77 ? 27.413 -1.528 -38.999 1.00 79.25 77 ARG A N 1
ATOM 623 C CA . ARG A 1 77 ? 28.619 -2.014 -39.687 1.00 79.25 77 ARG A CA 1
ATOM 624 C C . ARG A 1 77 ? 28.375 -2.268 -41.169 1.00 79.25 77 ARG A C 1
ATOM 626 O O . ARG A 1 77 ? 29.233 -1.926 -41.972 1.00 79.25 77 ARG A O 1
ATOM 633 N N . ILE A 1 78 ? 27.233 -2.850 -41.534 1.00 77.69 78 ILE A N 1
ATOM 634 C CA . ILE A 1 78 ? 26.876 -3.103 -42.937 1.00 77.69 78 ILE A CA 1
ATOM 635 C C . ILE A 1 78 ? 26.760 -1.776 -43.695 1.00 77.69 78 ILE A C 1
ATOM 637 O O . ILE A 1 78 ? 27.379 -1.639 -44.749 1.00 77.69 78 ILE A O 1
ATOM 641 N N . THR A 1 79 ? 26.065 -0.782 -43.134 1.00 72.69 79 THR A N 1
ATOM 642 C CA . THR A 1 79 ? 25.926 0.551 -43.740 1.00 72.69 79 THR A CA 1
ATOM 643 C C . THR A 1 79 ? 27.254 1.308 -43.803 1.00 72.69 79 THR A C 1
ATOM 645 O O . THR A 1 79 ? 27.539 1.936 -44.819 1.00 72.69 79 THR A O 1
ATOM 648 N N . ALA A 1 80 ? 28.111 1.198 -42.781 1.00 67.62 80 ALA A N 1
ATOM 649 C CA . ALA A 1 80 ? 29.438 1.819 -42.775 1.00 67.62 80 ALA A CA 1
ATOM 650 C C . ALA A 1 80 ? 30.452 1.125 -43.708 1.00 67.62 80 ALA A C 1
ATOM 652 O O . ALA A 1 80 ? 31.371 1.769 -44.207 1.00 67.62 80 ALA A O 1
ATOM 653 N N . SER A 1 81 ? 30.303 -0.180 -43.965 1.00 65.31 81 SER A N 1
ATOM 654 C CA . SER A 1 81 ? 31.253 -0.973 -44.765 1.00 65.31 81 SER A CA 1
ATOM 655 C C . SER A 1 81 ? 31.136 -0.804 -46.288 1.00 65.31 81 SER A C 1
ATOM 657 O O . SER A 1 81 ? 31.875 -1.457 -47.021 1.00 65.31 81 SER A O 1
ATOM 659 N N . GLY A 1 82 ? 30.265 0.091 -46.778 1.00 58.75 82 GLY A N 1
ATOM 660 C CA . GLY A 1 82 ? 30.427 0.756 -48.084 1.00 58.75 82 GLY A CA 1
ATOM 661 C C . GLY A 1 82 ? 30.618 -0.152 -49.309 1.00 58.75 82 GLY A C 1
ATOM 662 O O . GLY A 1 82 ? 31.336 0.205 -50.241 1.00 58.75 82 GLY A O 1
ATOM 663 N N . GLY A 1 83 ? 30.005 -1.335 -49.314 1.00 56.91 83 GLY A N 1
ATOM 664 C CA . GLY A 1 83 ? 30.347 -2.412 -50.239 1.00 56.91 83 GLY A CA 1
ATOM 665 C C . GLY A 1 83 ? 29.342 -2.727 -51.345 1.00 56.91 83 GLY A C 1
ATOM 666 O O . GLY A 1 83 ? 29.299 -3.881 -51.743 1.00 56.91 83 GLY A O 1
ATOM 667 N N . HIS A 1 84 ? 28.530 -1.798 -51.866 1.00 46.38 84 HIS A N 1
ATOM 668 C CA . HIS A 1 84 ? 27.875 -2.049 -53.162 1.00 46.38 84 HIS A CA 1
ATOM 669 C C . HIS A 1 84 ? 27.576 -0.780 -53.959 1.00 46.38 84 HIS A C 1
ATOM 671 O O . HIS A 1 84 ? 26.716 0.033 -53.645 1.00 46.38 84 HIS A O 1
ATOM 677 N N . LYS A 1 85 ? 28.284 -0.697 -55.080 1.00 51.03 85 LYS A N 1
ATOM 678 C CA . LYS A 1 85 ? 28.407 0.394 -56.056 1.00 51.03 85 LYS A CA 1
ATOM 679 C C . LYS A 1 85 ? 27.116 0.689 -56.850 1.00 51.03 85 LYS A C 1
ATOM 681 O O . LYS A 1 85 ? 27.169 1.415 -57.834 1.00 51.03 85 LYS A O 1
ATOM 686 N N . HIS A 1 86 ? 25.976 0.120 -56.442 1.00 52.34 86 HIS A N 1
ATOM 687 C CA . HIS A 1 86 ? 24.684 0.227 -57.137 1.00 52.34 86 HIS A CA 1
ATOM 688 C C . HIS A 1 86 ? 23.464 0.389 -56.215 1.00 52.34 86 HIS A C 1
ATOM 690 O O . HIS A 1 86 ? 22.339 0.374 -56.704 1.00 52.34 86 HIS A O 1
ATOM 696 N N . ILE A 1 87 ? 23.641 0.579 -54.906 1.00 54.75 87 ILE A N 1
ATOM 697 C CA . ILE A 1 87 ? 22.530 0.953 -54.024 1.00 54.75 87 ILE A CA 1
ATOM 698 C C . ILE A 1 87 ? 22.678 2.445 -53.731 1.00 54.75 87 ILE A C 1
ATOM 700 O O . ILE A 1 87 ? 23.626 2.850 -53.074 1.00 54.75 87 ILE A O 1
ATOM 704 N N . PHE A 1 88 ? 21.784 3.217 -54.355 1.00 51.06 88 PHE A N 1
ATOM 705 C CA . PHE A 1 88 ? 21.435 4.636 -54.202 1.00 51.06 88 PHE A CA 1
ATOM 706 C C . PHE A 1 88 ? 22.360 5.528 -53.344 1.00 51.06 88 PHE A C 1
ATOM 708 O O . PHE A 1 88 ? 22.621 5.215 -52.184 1.00 51.06 88 PHE A O 1
ATOM 715 N N . PRO A 1 89 ? 22.792 6.701 -53.853 1.00 48.34 89 PRO A N 1
ATOM 716 C CA . PRO A 1 89 ? 23.677 7.591 -53.113 1.00 48.34 89 PRO A CA 1
ATOM 717 C C . PRO A 1 89 ? 22.994 8.079 -51.830 1.00 48.34 89 PRO A C 1
ATOM 719 O O . PRO A 1 89 ? 22.101 8.923 -51.855 1.00 48.34 89 PRO A O 1
ATOM 722 N N . VAL A 1 90 ? 23.482 7.582 -50.693 1.00 53.41 90 VAL A N 1
ATOM 723 C CA . VAL A 1 90 ? 23.115 8.035 -49.341 1.00 53.41 90 VAL A CA 1
ATOM 724 C C . VAL A 1 90 ? 23.595 9.476 -49.083 1.00 53.41 90 VAL A C 1
ATOM 726 O O . VAL A 1 90 ? 23.284 10.061 -48.056 1.00 53.41 90 VAL A O 1
ATOM 729 N N . SER A 1 91 ? 24.286 10.109 -50.044 1.00 47.78 91 SER A N 1
ATOM 730 C CA . SER A 1 91 ? 24.790 11.488 -49.957 1.00 47.78 91 SER A CA 1
ATOM 731 C C . SER A 1 91 ? 23.708 12.578 -50.018 1.00 47.78 91 SER A C 1
ATOM 733 O O . SER A 1 91 ? 24.044 13.755 -50.133 1.00 47.78 91 SER A O 1
ATOM 735 N N . LYS A 1 92 ? 22.420 12.214 -50.001 1.00 46.50 92 LYS A N 1
ATOM 736 C CA . LYS A 1 92 ? 21.306 13.160 -49.821 1.00 46.50 92 LYS A CA 1
ATOM 737 C C . LYS A 1 92 ? 20.704 13.140 -48.419 1.00 46.50 92 LYS A C 1
ATOM 739 O O . LYS A 1 92 ? 19.819 13.947 -48.153 1.00 46.50 92 LYS A O 1
ATOM 744 N N . TYR A 1 93 ? 21.170 12.261 -47.538 1.00 52.19 93 TYR A N 1
ATOM 745 C CA . TYR A 1 93 ? 20.682 12.197 -46.169 1.00 52.19 93 TYR A CA 1
ATOM 746 C C . TYR A 1 93 ? 21.796 12.649 -45.223 1.00 52.19 93 TYR A C 1
ATOM 748 O O . TYR A 1 93 ? 22.942 12.227 -45.404 1.00 52.19 93 TYR A O 1
ATOM 756 N N . PRO A 1 94 ? 21.500 13.548 -44.268 1.00 43.94 94 PRO A N 1
ATOM 757 C CA . PRO A 1 94 ? 22.479 13.963 -43.276 1.00 43.94 94 PRO A CA 1
ATOM 758 C C . PRO A 1 94 ? 22.968 12.745 -42.484 1.00 43.94 94 PRO A C 1
ATOM 760 O O . PRO A 1 94 ? 22.280 11.725 -42.395 1.00 43.94 94 PRO A O 1
ATOM 763 N N . ALA A 1 95 ? 24.192 12.852 -41.966 1.00 52.56 95 ALA A N 1
ATOM 764 C CA . ALA A 1 95 ? 24.836 11.831 -41.157 1.00 52.56 95 ALA A CA 1
ATOM 765 C C . ALA A 1 95 ? 23.891 11.303 -40.066 1.00 52.56 95 ALA A C 1
ATOM 767 O O . ALA A 1 95 ? 23.083 12.042 -39.505 1.00 52.56 95 ALA A O 1
ATOM 768 N N . ILE A 1 96 ? 24.012 10.009 -39.773 1.00 49.09 96 ILE A N 1
ATOM 769 C CA . ILE A 1 96 ? 23.233 9.277 -38.762 1.00 49.09 96 ILE A CA 1
ATOM 770 C C . ILE A 1 96 ? 23.719 9.634 -37.342 1.00 49.09 96 ILE A C 1
ATOM 772 O O . ILE A 1 96 ? 23.917 8.768 -36.490 1.00 49.09 96 ILE A O 1
ATOM 776 N N . ASP A 1 97 ? 23.965 10.919 -37.114 1.00 44.47 97 ASP A N 1
ATOM 777 C CA . ASP A 1 97 ? 24.386 11.491 -35.838 1.00 44.47 97 ASP A CA 1
ATOM 778 C C . ASP A 1 97 ? 23.163 11.740 -34.940 1.00 44.47 97 ASP A C 1
ATOM 780 O O . ASP A 1 97 ? 23.286 11.911 -33.732 1.00 44.47 97 ASP A O 1
ATOM 784 N N . GLU A 1 98 ? 21.967 11.645 -35.520 1.00 49.59 98 GLU A N 1
ATOM 785 C CA . GLU A 1 98 ? 20.705 11.475 -34.821 1.00 49.59 98 GLU A CA 1
ATOM 786 C C . GLU A 1 98 ? 20.189 10.062 -35.111 1.00 49.59 98 GLU A C 1
ATOM 788 O O . GLU A 1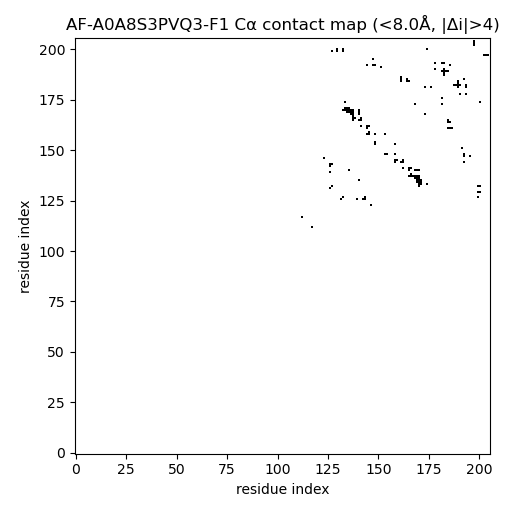 98 ? 19.283 9.841 -35.913 1.00 49.59 98 GLU A O 1
ATOM 793 N N . ILE A 1 99 ? 20.733 9.063 -34.405 1.00 44.00 99 ILE A N 1
ATOM 794 C CA . ILE A 1 99 ? 19.786 8.093 -33.857 1.00 44.00 99 ILE A CA 1
ATOM 795 C C . ILE A 1 99 ? 18.928 8.964 -32.959 1.00 44.00 99 ILE A C 1
ATOM 797 O O . ILE A 1 99 ? 19.400 9.469 -31.941 1.00 44.00 99 ILE A O 1
ATOM 801 N N . ASP A 1 100 ? 17.699 9.200 -33.389 1.00 45.53 100 ASP A N 1
ATOM 802 C CA . ASP A 1 100 ? 16.619 9.545 -32.494 1.00 45.53 100 ASP A CA 1
ATOM 803 C C . ASP A 1 100 ? 16.587 8.382 -31.486 1.00 45.53 100 ASP A C 1
ATOM 805 O O . ASP A 1 100 ? 15.889 7.386 -31.671 1.00 45.53 100 ASP A O 1
ATOM 809 N N . THR A 1 101 ? 17.453 8.432 -30.454 1.00 45.31 101 THR A N 1
ATOM 810 C CA . THR A 1 101 ? 17.176 7.840 -29.144 1.00 45.31 101 THR A CA 1
ATOM 811 C C . THR A 1 101 ? 15.731 8.205 -28.972 1.00 45.31 101 THR A C 1
ATOM 813 O O . THR A 1 101 ? 15.493 9.416 -28.996 1.00 45.31 101 THR A O 1
ATOM 816 N N . PRO A 1 102 ? 14.786 7.249 -28.986 1.00 42.09 102 PRO A N 1
ATOM 817 C CA . PRO A 1 102 ? 13.390 7.603 -29.119 1.00 42.09 102 PRO A CA 1
ATOM 818 C C . PRO A 1 102 ? 13.134 8.661 -28.061 1.00 42.09 102 PRO A C 1
ATOM 820 O O . PRO A 1 102 ? 13.178 8.366 -26.867 1.00 42.09 102 PRO A O 1
ATOM 823 N N . LYS A 1 103 ? 12.931 9.914 -28.498 1.00 47.53 103 LYS A N 1
ATOM 824 C CA . LYS A 1 103 ? 12.649 11.032 -27.590 1.00 47.53 103 LYS A CA 1
ATOM 825 C C . LYS A 1 103 ? 11.357 10.743 -26.810 1.00 47.53 103 LYS A C 1
ATOM 827 O O . LYS A 1 103 ? 11.077 11.371 -25.801 1.00 47.53 103 LYS A O 1
ATOM 832 N N . ASN A 1 104 ? 10.644 9.687 -27.208 1.00 43.62 104 ASN A N 1
ATOM 833 C CA . ASN A 1 104 ? 9.511 9.088 -26.533 1.00 43.62 104 ASN A CA 1
ATOM 834 C C . ASN A 1 104 ? 9.801 8.146 -25.351 1.00 43.62 104 ASN A C 1
ATOM 836 O O . ASN A 1 104 ? 8.863 7.867 -24.618 1.00 43.62 104 ASN A O 1
ATOM 840 N N . LEU A 1 105 ? 11.031 7.693 -25.073 1.00 42.62 105 LEU A N 1
ATOM 841 C CA . LEU A 1 105 ? 11.272 6.925 -23.831 1.00 42.62 105 LEU A CA 1
ATOM 842 C C . LEU A 1 105 ? 11.413 7.818 -22.587 1.00 42.62 105 LEU A C 1
ATOM 844 O O . LEU A 1 105 ? 11.333 7.320 -21.468 1.00 42.62 105 LEU A O 1
ATOM 848 N N . THR A 1 106 ? 11.562 9.135 -22.751 1.00 43.53 106 THR A N 1
ATOM 849 C CA . THR A 1 106 ? 11.512 10.102 -21.638 1.00 43.53 106 THR A CA 1
ATOM 850 C C . THR A 1 106 ? 10.227 10.922 -21.589 1.00 43.53 106 THR A C 1
ATOM 852 O O . THR A 1 106 ? 9.902 11.438 -20.521 1.00 43.53 106 THR A O 1
ATOM 855 N N . GLU A 1 107 ? 9.460 11.008 -22.681 1.00 45.22 107 GLU A N 1
ATOM 856 C CA . GLU A 1 107 ? 8.175 11.731 -22.688 1.00 45.22 107 GLU A CA 1
ATOM 857 C C . GLU A 1 107 ? 6.961 10.884 -22.274 1.00 45.22 107 GLU A C 1
ATOM 859 O O . GLU A 1 107 ? 6.006 11.427 -21.719 1.00 45.22 107 GLU A O 1
ATOM 864 N N . GLU A 1 108 ? 7.029 9.551 -22.369 1.00 42.66 108 GLU A N 1
ATOM 865 C CA . GLU A 1 108 ? 6.070 8.694 -21.651 1.00 42.66 108 GLU A CA 1
ATOM 866 C C . GLU A 1 108 ? 6.418 8.560 -20.157 1.00 42.66 108 GLU A C 1
ATOM 868 O O . GLU A 1 108 ? 5.522 8.491 -19.318 1.00 42.66 108 GLU A O 1
ATOM 873 N N . CYS A 1 109 ? 7.704 8.631 -19.788 1.00 38.50 109 CYS A N 1
ATOM 874 C CA . CYS A 1 109 ? 8.131 8.606 -18.381 1.00 38.50 109 CYS A CA 1
ATOM 875 C C . CYS A 1 109 ? 7.856 9.924 -17.632 1.00 38.50 109 CYS A C 1
ATOM 877 O O . CYS A 1 109 ? 7.691 9.909 -16.414 1.00 38.50 109 CYS A O 1
ATOM 879 N N . SER A 1 110 ? 7.786 11.064 -18.329 1.00 44.44 110 SER A N 1
ATOM 880 C CA . SER A 1 110 ? 7.424 12.361 -17.723 1.00 44.44 110 SER A CA 1
ATOM 881 C C . SER A 1 110 ? 5.911 12.594 -17.639 1.00 44.44 110 SER A C 1
ATOM 883 O O . SER A 1 110 ? 5.475 13.490 -16.919 1.00 44.44 110 SER A O 1
ATOM 885 N N . ASN A 1 111 ? 5.113 11.714 -18.257 1.00 48.78 111 ASN A N 1
ATOM 886 C CA . ASN A 1 111 ? 3.676 11.573 -18.027 1.00 48.78 111 ASN A CA 1
ATOM 887 C C . ASN A 1 111 ? 3.328 10.341 -17.168 1.00 48.78 111 ASN A C 1
ATOM 889 O O . ASN A 1 111 ? 2.250 9.762 -17.305 1.00 48.78 111 ASN A O 1
ATOM 893 N N . LEU A 1 112 ? 4.174 10.000 -16.189 1.00 41.44 112 LEU A N 1
ATOM 894 C CA . LEU A 1 112 ? 3.719 9.277 -14.999 1.00 41.44 112 LEU A CA 1
ATOM 895 C C . LEU A 1 112 ? 3.359 10.252 -13.855 1.00 41.44 112 LEU A C 1
ATOM 897 O O . LEU A 1 112 ? 4.083 10.347 -12.869 1.00 41.44 112 LEU A O 1
ATOM 901 N N . PRO A 1 113 ? 2.195 10.928 -13.895 1.00 48.69 113 PRO A N 1
ATOM 902 C CA . PRO A 1 113 ? 1.536 11.382 -12.685 1.00 48.69 113 PRO A CA 1
ATOM 903 C C . PRO A 1 113 ? 0.280 10.548 -12.404 1.00 48.69 113 PRO A C 1
ATOM 905 O O . PRO A 1 113 ? -0.714 11.120 -11.982 1.00 48.69 113 PRO A O 1
ATOM 908 N N . SER A 1 114 ? 0.268 9.229 -12.637 1.00 49.00 114 SER A N 1
ATOM 909 C CA . SER A 1 114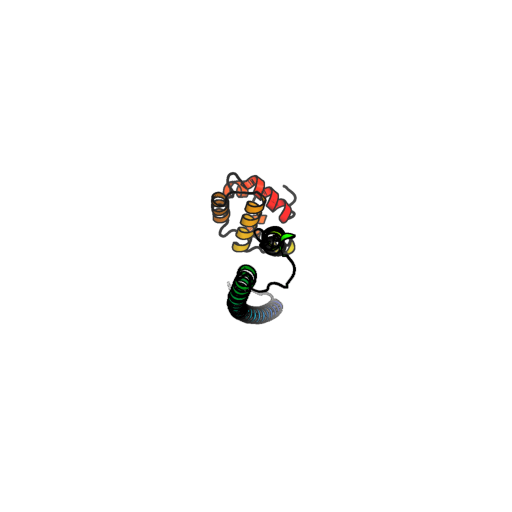 ? -1.033 8.526 -12.662 1.00 49.00 114 SER A CA 1
ATOM 910 C C . SER A 1 114 ? -1.081 7.133 -12.048 1.00 49.00 114 SER A C 1
ATOM 912 O O . SER A 1 114 ? -2.124 6.506 -12.105 1.00 49.00 114 SER A O 1
ATOM 914 N N . LYS A 1 115 ? -0.017 6.606 -11.434 1.00 47.09 115 LYS A N 1
ATOM 915 C CA . LYS A 1 115 ? -0.165 5.369 -10.638 1.00 47.09 115 LYS A CA 1
ATOM 916 C C . LYS A 1 115 ? 0.298 5.511 -9.210 1.00 47.09 115 LYS A C 1
ATOM 918 O O . LYS A 1 115 ? -0.439 5.095 -8.337 1.00 47.09 115 LYS A O 1
ATOM 923 N N . GLU A 1 116 ? 1.419 6.172 -8.952 1.00 45.94 116 GLU A N 1
ATOM 924 C CA . GLU A 1 116 ? 1.830 6.476 -7.577 1.00 45.94 116 GLU A CA 1
ATOM 925 C C . GLU A 1 116 ? 0.925 7.547 -6.960 1.00 45.94 116 GLU A C 1
ATOM 927 O O . GLU A 1 116 ? 0.317 7.295 -5.932 1.00 45.94 116 GLU A O 1
ATOM 932 N N . ASN A 1 117 ? 0.669 8.655 -7.667 1.00 49.38 117 ASN A N 1
ATOM 933 C CA . ASN A 1 117 ? -0.337 9.643 -7.257 1.00 49.38 117 ASN A CA 1
ATOM 934 C C . ASN A 1 117 ? -1.755 9.062 -7.222 1.00 49.38 117 ASN A C 1
ATOM 936 O O . ASN A 1 117 ? -2.568 9.495 -6.419 1.00 49.38 117 ASN A O 1
ATOM 940 N N . GLU A 1 118 ? -2.087 8.102 -8.090 1.00 49.31 118 GLU A N 1
ATOM 941 C CA . GLU A 1 118 ? -3.414 7.480 -8.098 1.00 49.31 118 GLU A CA 1
ATOM 942 C C . GLU A 1 118 ? -3.560 6.435 -6.988 1.00 49.31 118 GLU A C 1
ATOM 944 O O . GLU A 1 118 ? -4.622 6.366 -6.386 1.00 49.31 118 GLU A O 1
ATOM 949 N N . LEU A 1 119 ? -2.493 5.714 -6.633 1.00 50.66 119 LEU A N 1
ATOM 950 C CA . LEU A 1 119 ? -2.403 4.865 -5.446 1.00 50.66 119 LEU A CA 1
ATOM 951 C C . LEU A 1 119 ? -2.407 5.707 -4.175 1.00 50.66 119 LEU A C 1
ATOM 953 O O . LEU A 1 119 ? -3.178 5.392 -3.291 1.00 50.66 119 LEU A O 1
ATOM 957 N N . GLU A 1 120 ? -1.655 6.803 -4.079 1.00 48.78 120 GLU A N 1
ATOM 958 C CA . GLU A 1 120 ? -1.702 7.733 -2.942 1.00 48.78 120 GLU A CA 1
ATOM 959 C C . GLU A 1 120 ? -3.062 8.429 -2.825 1.00 48.78 120 GLU A C 1
ATOM 961 O O . GLU A 1 120 ? -3.540 8.679 -1.721 1.00 48.78 120 GLU A O 1
ATOM 966 N N . ASN A 1 121 ? -3.734 8.701 -3.945 1.00 55.06 121 ASN A N 1
ATOM 967 C CA . ASN A 1 121 ? -5.085 9.256 -3.971 1.00 55.06 121 ASN A CA 1
ATOM 968 C C . ASN A 1 121 ? -6.145 8.178 -3.688 1.00 55.06 121 ASN A C 1
ATOM 970 O O . ASN A 1 121 ? -7.162 8.481 -3.081 1.00 55.06 121 ASN A O 1
ATOM 974 N N . GLN A 1 122 ? -5.931 6.913 -4.058 1.00 50.66 122 GLN A N 1
ATOM 975 C CA . GLN A 1 122 ? -6.803 5.790 -3.691 1.00 50.66 122 GLN A CA 1
ATOM 976 C C . GLN A 1 122 ? -6.618 5.381 -2.224 1.00 50.66 122 GLN A C 1
ATOM 978 O O . GLN A 1 122 ? -7.613 5.176 -1.535 1.00 50.66 122 GLN A O 1
ATOM 983 N N . LEU A 1 123 ? -5.381 5.353 -1.725 1.00 51.69 123 LEU A N 1
ATOM 984 C CA . LEU A 1 123 ? -5.019 5.150 -0.320 1.00 51.69 123 LEU A CA 1
ATOM 985 C C . LEU A 1 123 ? -5.511 6.332 0.525 1.00 51.69 123 LEU A C 1
ATOM 987 O O . LEU A 1 123 ? -6.103 6.148 1.580 1.00 51.69 123 LEU A O 1
ATOM 991 N N . GLY A 1 124 ? -5.367 7.555 0.013 1.00 56.28 124 GLY A N 1
ATOM 992 C CA . GLY A 1 124 ? -5.972 8.756 0.576 1.00 56.28 124 GLY A CA 1
ATOM 993 C C . GLY A 1 124 ? -7.495 8.658 0.607 1.00 56.28 124 GLY A C 1
ATOM 994 O O . GLY A 1 124 ? -8.094 8.935 1.633 1.00 56.28 124 GLY A O 1
ATOM 995 N N . LYS A 1 125 ? -8.154 8.188 -0.456 1.00 53.81 125 LYS A N 1
ATOM 996 C CA . LYS A 1 125 ? -9.617 8.000 -0.488 1.00 53.81 125 LYS A CA 1
ATOM 997 C C . LYS A 1 125 ? -10.112 6.911 0.470 1.00 53.81 125 LYS A C 1
ATOM 999 O O . LYS A 1 125 ? -11.205 7.066 1.009 1.00 53.81 125 LYS A O 1
ATOM 1004 N N . THR A 1 126 ? -9.355 5.838 0.704 1.00 53.19 126 THR A N 1
ATOM 1005 C CA . THR A 1 126 ? -9.730 4.790 1.672 1.00 53.19 126 THR A CA 1
ATOM 1006 C C . THR A 1 126 ? -9.467 5.217 3.115 1.00 53.19 126 THR A C 1
ATOM 1008 O O . THR A 1 126 ? -10.327 5.004 3.967 1.00 53.19 126 THR A O 1
ATOM 1011 N N . ILE A 1 127 ? -8.348 5.893 3.385 1.00 53.75 127 ILE A N 1
ATOM 1012 C CA . ILE A 1 127 ? -7.988 6.407 4.715 1.00 53.75 127 ILE A CA 1
ATOM 1013 C C . ILE A 1 127 ? -8.864 7.614 5.109 1.00 53.75 127 ILE A C 1
ATOM 1015 O O . ILE A 1 127 ? -9.324 7.711 6.247 1.00 53.75 127 ILE A O 1
ATOM 1019 N N . LEU A 1 128 ? -9.152 8.516 4.166 1.00 56.88 128 LEU A N 1
ATOM 1020 C CA . LEU A 1 128 ? -9.964 9.725 4.365 1.00 56.88 128 LEU A CA 1
ATOM 1021 C C . LEU A 1 128 ? -11.468 9.474 4.177 1.00 56.88 128 LEU A C 1
ATOM 1023 O O . LEU A 1 128 ? -12.239 10.431 4.221 1.00 56.88 128 LEU A O 1
ATOM 1027 N N . ASN A 1 129 ? -11.912 8.222 4.009 1.00 58.66 129 ASN A N 1
ATOM 1028 C CA . ASN A 1 129 ? -13.331 7.896 3.872 1.00 58.66 129 ASN A CA 1
ATOM 1029 C C . ASN A 1 129 ? -14.122 8.331 5.133 1.00 58.66 129 ASN A C 1
ATOM 1031 O O . ASN A 1 129 ? -13.863 7.790 6.215 1.00 58.66 129 ASN A O 1
ATOM 1035 N N . PRO A 1 130 ? -15.113 9.244 5.012 1.00 55.62 130 PRO A N 1
ATOM 1036 C CA . PRO A 1 130 ? -15.898 9.792 6.127 1.00 55.62 130 PRO A CA 1
ATOM 1037 C C . PRO A 1 130 ? -16.519 8.765 7.077 1.00 55.62 130 PRO A C 1
ATOM 1039 O O . PRO A 1 130 ? -16.669 9.017 8.271 1.00 55.62 130 PRO A O 1
ATOM 1042 N N . GLN A 1 131 ? -16.834 7.571 6.572 1.00 53.00 131 GLN A N 1
ATOM 1043 C CA . GLN A 1 131 ? -17.457 6.504 7.361 1.00 53.00 131 GLN A CA 1
ATOM 1044 C C . GLN A 1 131 ? -16.492 5.842 8.368 1.00 53.00 131 GLN A C 1
ATOM 1046 O O . GLN A 1 131 ? -16.935 5.205 9.323 1.00 53.00 131 GLN A O 1
ATOM 1051 N N . HIS A 1 132 ? -15.173 6.006 8.199 1.00 56.50 132 HIS A N 1
ATOM 1052 C CA . HIS A 1 132 ? -14.148 5.332 9.010 1.00 56.50 132 HIS A CA 1
ATOM 1053 C C . HIS A 1 132 ? -13.507 6.226 10.080 1.00 56.50 132 HIS A C 1
ATOM 1055 O O . HIS A 1 132 ? -12.841 5.718 10.983 1.00 56.50 132 HIS A O 1
ATOM 1061 N N . HIS A 1 133 ? -13.761 7.538 10.055 1.00 61.66 133 HIS A N 1
ATOM 1062 C CA . HIS A 1 133 ? -13.088 8.525 10.913 1.00 61.66 133 HIS A CA 1
ATOM 1063 C C . HIS A 1 133 ? -13.254 8.258 12.415 1.00 61.66 133 HIS A C 1
ATOM 1065 O O . HIS A 1 133 ? -12.345 8.482 13.210 1.00 61.66 133 HIS A O 1
ATOM 1071 N N . SER A 1 134 ? -14.402 7.709 12.822 1.00 62.09 134 SER A N 1
ATOM 1072 C CA . SER A 1 134 ? -14.669 7.378 14.231 1.00 62.09 134 SER A CA 1
ATOM 1073 C C . SER A 1 134 ? -14.008 6.072 14.697 1.00 62.09 134 SER A C 1
ATOM 1075 O O . SER A 1 134 ? -14.028 5.789 15.892 1.00 62.09 134 SER A O 1
ATOM 1077 N N . ARG A 1 135 ? -13.442 5.262 13.791 1.00 65.62 135 ARG A N 1
ATOM 1078 C CA . ARG A 1 135 ? -12.838 3.950 14.099 1.00 65.62 135 ARG A CA 1
ATOM 1079 C C . ARG A 1 135 ? -11.343 3.875 13.789 1.00 65.62 135 ARG A C 1
ATOM 1081 O O . ARG A 1 135 ? -10.786 2.788 13.901 1.00 65.62 135 ARG A O 1
ATOM 1088 N N . TRP A 1 136 ? -10.692 4.990 13.449 1.00 76.19 136 TRP A N 1
ATOM 1089 C CA . TRP A 1 136 ? -9.259 4.977 13.157 1.00 76.19 136 TRP A CA 1
ATOM 1090 C C . TRP A 1 136 ? -8.443 4.428 14.334 1.00 76.19 136 TRP A C 1
ATOM 1092 O O . TRP A 1 136 ? -8.511 4.913 15.470 1.00 76.19 136 TRP A O 1
ATOM 1102 N N . SER A 1 137 ? -7.645 3.415 14.037 1.00 78.62 137 SER A N 1
ATOM 1103 C CA . SER A 1 137 ? -6.572 2.906 14.874 1.00 78.62 137 SER A CA 1
ATOM 1104 C C . SER A 1 137 ? -5.436 3.927 14.973 1.00 78.62 137 SER A C 1
ATOM 1106 O O . SER A 1 137 ? -5.313 4.845 14.162 1.00 78.62 137 SER A O 1
ATOM 1108 N N . SER A 1 138 ? -4.552 3.756 15.959 1.00 79.31 138 SER A N 1
ATOM 1109 C CA . SER A 1 138 ? -3.390 4.643 16.113 1.00 79.31 138 SER A CA 1
ATOM 1110 C C . SER A 1 138 ? -2.457 4.641 14.898 1.00 79.31 138 SER A C 1
ATOM 1112 O O . SER A 1 138 ? -1.797 5.649 14.647 1.00 79.31 138 SER A O 1
ATOM 1114 N N . LYS A 1 139 ? -2.411 3.539 14.140 1.00 80.69 139 LYS A N 1
ATOM 1115 C CA . LYS A 1 139 ? -1.635 3.450 12.903 1.00 80.69 139 LYS A CA 1
ATOM 1116 C C . LYS A 1 139 ? -2.236 4.349 11.818 1.00 80.69 139 LYS A C 1
ATOM 1118 O O . LYS A 1 139 ? -1.522 5.167 11.251 1.00 80.69 139 LYS A O 1
ATOM 1123 N N . GLU A 1 140 ? -3.549 4.263 11.615 1.00 78.75 140 GLU A N 1
ATOM 1124 C CA . GLU A 1 140 ? -4.275 5.074 10.626 1.00 78.75 140 GLU A CA 1
ATOM 1125 C C . GLU A 1 140 ? -4.236 6.569 10.974 1.00 78.75 140 GLU A C 1
ATOM 1127 O O . GLU A 1 140 ? -4.057 7.400 10.091 1.00 78.75 140 GLU A O 1
ATOM 1132 N N . VAL A 1 141 ? -4.308 6.932 12.262 1.00 82.62 141 VAL A N 1
ATOM 1133 C CA . VAL A 1 141 ? -4.114 8.327 12.703 1.00 82.62 141 VAL A CA 1
ATOM 1134 C C . VAL A 1 141 ? -2.735 8.856 12.291 1.00 82.62 141 VAL A C 1
ATOM 1136 O O . VAL A 1 141 ? -2.623 9.992 11.828 1.00 82.62 141 VAL A O 1
ATOM 1139 N N . GLY A 1 142 ? -1.687 8.039 12.421 1.00 82.44 142 GLY A N 1
ATOM 1140 C CA . GLY A 1 142 ? -0.340 8.395 11.975 1.00 82.44 142 GLY A CA 1
ATOM 1141 C C . GLY A 1 142 ? -0.245 8.583 10.460 1.00 82.44 142 GLY A C 1
ATOM 1142 O O . GLY A 1 142 ? 0.360 9.553 10.008 1.00 82.44 142 GLY A O 1
ATOM 1143 N N . GLU A 1 143 ? -0.889 7.707 9.688 1.00 82.25 143 GLU A N 1
ATOM 1144 C CA . GLU A 1 143 ? -0.934 7.778 8.221 1.00 82.25 143 GLU A CA 1
ATOM 1145 C C . GLU A 1 143 ? -1.695 9.022 7.730 1.00 82.25 143 GLU A C 1
ATOM 1147 O O . GLU A 1 143 ? -1.205 9.738 6.856 1.00 82.25 143 GLU A O 1
ATOM 1152 N N . VAL A 1 144 ? -2.835 9.359 8.348 1.00 81.69 144 VAL A N 1
ATOM 1153 C CA . VAL A 1 144 ? -3.590 10.595 8.058 1.00 81.69 144 VAL A CA 1
ATOM 1154 C C . VAL A 1 144 ? -2.738 11.830 8.336 1.00 81.69 144 VAL A C 1
ATOM 1156 O O . VAL A 1 144 ? -2.674 12.741 7.510 1.00 81.69 144 VAL A O 1
ATOM 1159 N N . LEU A 1 145 ? -2.068 11.876 9.490 1.00 84.00 145 LEU A N 1
ATOM 1160 C CA . LEU A 1 145 ? -1.200 12.998 9.849 1.00 84.00 145 LEU A CA 1
ATOM 1161 C C . LEU A 1 145 ? -0.014 13.117 8.890 1.00 84.00 145 LEU A C 1
ATOM 1163 O O . LEU A 1 145 ? 0.326 14.223 8.481 1.00 84.00 145 LEU A O 1
ATOM 1167 N N . GLN A 1 146 ? 0.584 11.997 8.483 1.00 84.06 146 GLN A N 1
ATOM 1168 C CA . GLN A 1 146 ? 1.657 11.976 7.492 1.00 84.06 146 GLN A CA 1
ATOM 1169 C C . GLN A 1 146 ? 1.179 12.496 6.129 1.00 84.06 146 GLN A C 1
ATOM 1171 O O . GLN A 1 146 ? 1.860 13.324 5.521 1.00 84.06 146 GLN A O 1
ATOM 1176 N N . HIS A 1 147 ? -0.013 12.085 5.690 1.00 81.25 147 HIS A N 1
ATOM 1177 C CA . HIS A 1 147 ? -0.631 12.562 4.454 1.00 81.25 147 HIS A CA 1
ATOM 1178 C C . HIS A 1 147 ? -0.947 14.067 4.507 1.00 81.25 147 HIS A C 1
ATOM 1180 O O . HIS A 1 147 ? -0.632 14.805 3.572 1.00 81.25 147 HIS A O 1
ATOM 1186 N N . LEU A 1 148 ? -1.503 14.564 5.619 1.00 80.50 148 LEU A N 1
ATOM 1187 C CA . LEU A 1 148 ? -1.762 15.995 5.813 1.00 80.50 148 LEU A CA 1
ATOM 1188 C C . LEU A 1 148 ? -0.464 16.811 5.837 1.00 80.50 148 LEU A C 1
ATOM 1190 O O . LEU A 1 148 ? -0.389 17.865 5.206 1.00 80.50 148 LEU A O 1
ATOM 1194 N N . CYS A 1 149 ? 0.582 16.311 6.495 1.00 82.88 149 CYS A N 1
ATOM 1195 C CA . CYS A 1 149 ? 1.906 16.926 6.464 1.00 82.88 149 CYS A CA 1
ATOM 1196 C C . CYS A 1 149 ? 2.469 17.002 5.036 1.00 82.88 149 CYS A C 1
ATOM 1198 O O . CYS A 1 149 ? 2.992 18.047 4.646 1.00 82.88 149 CYS A O 1
ATOM 1200 N N . GLY A 1 150 ? 2.303 15.941 4.238 1.00 79.75 150 GLY A N 1
ATOM 1201 C CA . GLY A 1 150 ? 2.663 15.927 2.818 1.00 79.75 150 GLY A CA 1
ATOM 1202 C C . GLY A 1 150 ? 1.896 16.978 2.011 1.00 79.75 150 GLY A C 1
ATOM 1203 O O . GLY A 1 150 ? 2.500 17.775 1.292 1.00 79.75 150 GLY A O 1
ATOM 1204 N N . LYS A 1 151 ? 0.576 17.073 2.216 1.00 79.56 151 LYS A N 1
ATOM 1205 C CA . LYS A 1 151 ? -0.292 18.069 1.565 1.00 79.56 151 LYS A CA 1
ATOM 1206 C C . LYS A 1 151 ? 0.114 19.511 1.884 1.00 79.56 151 LYS A C 1
ATOM 1208 O O . LYS A 1 151 ? 0.048 20.379 1.016 1.00 79.56 151 LYS A O 1
ATOM 1213 N N . HIS A 1 152 ? 0.570 19.769 3.108 1.00 80.19 152 HIS A N 1
ATOM 1214 C CA . HIS A 1 152 ? 1.037 21.086 3.552 1.00 80.19 152 HIS A CA 1
ATOM 1215 C C . HIS A 1 152 ? 2.542 21.327 3.321 1.00 80.19 152 HIS A C 1
ATOM 1217 O O . HIS A 1 152 ? 3.065 22.348 3.766 1.00 80.19 152 HIS A O 1
ATOM 1223 N N . LYS A 1 153 ? 3.238 20.429 2.602 1.00 82.44 153 LYS A N 1
ATOM 1224 C CA . LYS A 1 153 ? 4.687 20.494 2.329 1.00 82.44 153 LYS A CA 1
ATOM 1225 C C . LYS A 1 153 ? 5.542 20.642 3.598 1.00 82.44 153 LYS A C 1
ATOM 1227 O O . LYS A 1 153 ? 6.548 21.356 3.608 1.00 82.44 153 LYS A O 1
ATOM 1232 N N . ILE A 1 154 ? 5.151 19.973 4.682 1.00 82.56 154 ILE A N 1
ATOM 1233 C CA . ILE A 1 154 ? 5.918 19.955 5.930 1.00 82.56 154 ILE A CA 1
ATOM 1234 C C . ILE A 1 154 ? 7.167 19.071 5.735 1.00 82.56 154 ILE A C 1
ATOM 1236 O O . ILE A 1 154 ? 7.045 17.943 5.257 1.00 82.56 154 ILE A O 1
ATOM 1240 N N . PRO A 1 155 ? 8.379 19.542 6.097 1.00 83.94 155 PRO A N 1
ATOM 1241 C CA . PRO A 1 155 ? 9.609 18.760 5.991 1.00 83.94 155 PRO A CA 1
ATOM 1242 C C . PRO A 1 155 ? 9.538 17.433 6.753 1.00 83.94 155 PRO A C 1
ATOM 1244 O O . PRO A 1 155 ? 9.079 17.400 7.895 1.00 83.94 155 PRO A O 1
ATOM 1247 N N . ASN A 1 156 ? 10.099 16.368 6.173 1.00 82.06 156 ASN A N 1
ATOM 1248 C CA . ASN A 1 156 ? 10.052 15.009 6.729 1.00 82.06 156 ASN A CA 1
ATOM 1249 C C . ASN A 1 156 ? 10.536 14.906 8.189 1.00 82.06 156 ASN A C 1
ATOM 1251 O O . ASN A 1 156 ? 9.922 14.190 8.977 1.00 82.06 156 ASN A O 1
ATOM 1255 N N . ASP A 1 157 ? 11.573 15.654 8.587 1.00 83.25 157 ASP A N 1
ATOM 1256 C CA . ASP A 1 157 ? 12.054 15.680 9.982 1.00 83.25 157 ASP A CA 1
ATOM 1257 C C . ASP A 1 157 ? 10.981 16.185 10.968 1.00 83.25 157 ASP A C 1
ATOM 1259 O O . ASP A 1 157 ? 10.821 15.644 12.064 1.00 83.25 157 ASP A O 1
ATOM 1263 N N . ARG A 1 158 ? 10.184 17.182 10.560 1.00 84.06 158 ARG A N 1
ATOM 1264 C CA . ARG A 1 158 ? 9.065 17.702 11.360 1.00 84.06 158 ARG A CA 1
ATOM 1265 C C . ARG A 1 158 ? 7.875 16.753 11.340 1.00 84.06 158 ARG A C 1
ATOM 1267 O O . ARG A 1 158 ? 7.322 16.469 12.397 1.00 84.06 158 ARG A O 1
ATOM 1274 N N . THR A 1 159 ? 7.547 16.189 10.181 1.00 84.62 159 THR A N 1
ATOM 1275 C CA . THR A 1 159 ? 6.482 15.187 10.034 1.00 84.62 159 THR A CA 1
ATOM 1276 C C . THR A 1 159 ? 6.693 14.001 10.972 1.00 84.62 159 THR A C 1
ATOM 1278 O O . THR A 1 159 ? 5.781 13.625 11.704 1.00 84.62 159 THR A O 1
ATOM 1281 N N . ILE A 1 160 ? 7.912 13.456 11.033 1.00 84.56 160 ILE A N 1
ATOM 1282 C CA . ILE A 1 160 ? 8.244 12.333 11.921 1.00 84.56 160 ILE A CA 1
ATOM 1283 C C . ILE A 1 160 ? 8.072 12.724 13.395 1.00 84.56 160 ILE A C 1
ATOM 1285 O O . ILE A 1 160 ? 7.556 11.932 14.184 1.00 84.56 160 ILE A O 1
ATOM 1289 N N . LYS A 1 161 ? 8.485 13.937 13.786 1.00 86.00 161 LYS A N 1
ATOM 1290 C CA . LYS A 1 161 ? 8.326 14.436 15.162 1.00 86.00 161 LYS A CA 1
ATOM 1291 C C . LYS A 1 161 ? 6.859 14.586 15.540 1.00 86.00 161 LYS A C 1
ATOM 1293 O O . LYS A 1 161 ? 6.488 14.139 16.619 1.00 86.00 161 LYS A O 1
ATOM 1298 N N . ILE A 1 162 ? 6.045 15.147 14.646 1.00 84.88 162 ILE A N 1
ATOM 1299 C CA . ILE A 1 162 ? 4.603 15.313 14.841 1.00 84.88 162 ILE A CA 1
ATOM 1300 C C . ILE A 1 162 ? 3.943 13.940 14.968 1.00 84.88 162 ILE A C 1
ATOM 1302 O O . ILE A 1 162 ? 3.349 13.660 16.000 1.00 84.88 162 ILE A O 1
ATOM 1306 N N . VAL A 1 163 ? 4.121 13.039 13.995 1.00 85.12 163 VAL A N 1
ATOM 1307 C CA . VAL A 1 163 ? 3.506 11.697 14.007 1.00 85.12 163 VAL A CA 1
ATOM 1308 C C . VAL A 1 163 ? 3.888 10.908 15.267 1.00 85.12 163 VAL A C 1
ATOM 1310 O O . VAL A 1 163 ? 3.032 10.254 15.862 1.00 85.12 163 VAL A O 1
ATOM 1313 N N . LYS A 1 164 ? 5.131 11.035 15.755 1.00 87.25 164 LYS A N 1
ATOM 1314 C CA . LYS A 1 164 ? 5.568 10.419 17.021 1.00 87.25 164 LYS A CA 1
ATOM 1315 C C . LYS A 1 164 ? 4.763 10.878 18.245 1.00 87.25 164 LYS A C 1
ATOM 1317 O O . LYS A 1 164 ? 4.556 10.069 19.142 1.00 87.25 164 LYS A O 1
ATOM 1322 N N . GLN A 1 165 ? 4.282 12.124 18.291 1.00 85.69 165 GLN A N 1
ATOM 1323 C CA . GLN A 1 165 ? 3.466 12.636 19.410 1.00 85.69 165 GLN A CA 1
ATOM 1324 C C . GLN A 1 165 ? 2.044 12.051 19.452 1.00 85.69 165 GLN A C 1
ATOM 1326 O O . GLN A 1 165 ? 1.366 12.140 20.483 1.00 85.69 165 GLN A O 1
ATOM 1331 N N . PHE A 1 166 ? 1.596 11.451 18.345 1.00 84.06 166 PHE A N 1
ATOM 1332 C CA . PHE A 1 166 ? 0.267 10.853 18.190 1.00 84.06 166 PHE A CA 1
ATOM 1333 C C . PHE A 1 166 ? 0.287 9.317 18.209 1.00 84.06 166 PHE A C 1
ATOM 1335 O O . PHE A 1 166 ? -0.753 8.682 18.032 1.00 84.06 166 PHE A O 1
ATOM 1342 N N . VAL A 1 167 ? 1.439 8.700 18.488 1.00 84.38 167 VAL A N 1
ATOM 1343 C CA . VAL A 1 167 ? 1.525 7.252 18.720 1.00 84.38 167 VAL A CA 1
ATOM 1344 C C . VAL A 1 167 ? 0.697 6.891 19.959 1.00 84.38 167 VAL A C 1
ATOM 1346 O O . VAL A 1 167 ? 0.867 7.472 21.028 1.00 84.38 167 VAL A O 1
ATOM 1349 N N . GLY A 1 168 ? -0.224 5.941 19.808 1.00 79.25 168 GLY A N 1
ATOM 1350 C CA . GLY A 1 168 ? -1.195 5.532 20.826 1.00 79.25 168 GLY A CA 1
ATOM 1351 C C . GLY A 1 168 ? -2.520 6.306 20.811 1.00 79.25 168 GLY A C 1
ATOM 1352 O O . GLY A 1 168 ? -3.441 5.910 21.523 1.00 79.25 168 GLY A O 1
ATOM 1353 N N . VAL A 1 169 ? -2.659 7.367 20.004 1.00 83.56 169 VAL A N 1
ATOM 1354 C CA . VAL A 1 169 ? -3.907 8.141 19.896 1.00 83.56 169 VAL A CA 1
ATOM 1355 C C . VAL A 1 169 ? -4.836 7.491 18.874 1.00 83.56 169 VAL A C 1
ATOM 1357 O O . VAL A 1 169 ? -4.489 7.340 17.708 1.00 83.56 169 VAL A O 1
ATOM 1360 N N . THR A 1 170 ? -6.035 7.120 19.307 1.00 82.88 170 THR A N 1
ATOM 1361 C CA . THR A 1 170 ? -7.101 6.596 18.435 1.00 82.88 170 THR A CA 1
ATOM 1362 C C . THR A 1 170 ? -7.913 7.724 17.798 1.00 82.88 170 THR A C 1
ATOM 1364 O O . THR A 1 170 ? -7.968 8.834 18.328 1.00 82.88 170 THR A O 1
ATOM 1367 N N . GLY A 1 171 ? -8.623 7.443 16.703 1.00 77.00 171 GLY A N 1
ATOM 1368 C CA . GLY A 1 171 ? -9.515 8.407 16.047 1.00 77.00 171 GLY A CA 1
ATOM 1369 C C . GLY A 1 171 ? -10.585 8.981 16.980 1.00 77.00 171 GLY A C 1
ATOM 1370 O O . GLY A 1 171 ? -10.909 10.162 16.899 1.00 77.00 171 GLY A O 1
ATOM 1371 N N . ILE A 1 172 ? -11.073 8.188 17.943 1.00 79.00 172 ILE A N 1
ATOM 1372 C CA . ILE A 1 172 ? -12.035 8.643 18.963 1.00 79.00 172 ILE A CA 1
ATOM 1373 C C . ILE A 1 172 ? -11.397 9.672 19.901 1.00 79.00 172 ILE A C 1
ATOM 1375 O O . ILE A 1 172 ? -12.024 10.680 20.227 1.00 79.00 172 ILE A O 1
ATOM 1379 N N . GLN A 1 173 ? -10.165 9.426 20.350 1.00 78.50 173 GLN A N 1
ATOM 1380 C CA . GLN A 1 173 ? -9.427 10.368 21.195 1.00 78.50 173 GLN A CA 1
ATOM 1381 C C . GLN A 1 173 ? -9.061 11.631 20.417 1.00 78.50 173 GLN A C 1
ATOM 1383 O O . GLN A 1 173 ? -9.193 12.723 20.955 1.00 78.50 173 GLN A O 1
ATOM 1388 N N . LEU A 1 174 ? -8.677 11.488 19.146 1.00 80.75 174 LEU A N 1
ATOM 1389 C CA . LEU A 1 174 ? -8.373 12.608 18.263 1.00 80.75 174 LEU A CA 1
ATOM 1390 C C . LEU A 1 174 ? -9.604 13.494 18.021 1.00 80.75 174 LEU A C 1
ATOM 1392 O O . LEU A 1 174 ? -9.502 14.709 18.122 1.00 80.75 174 LEU A O 1
ATOM 1396 N N . LYS A 1 175 ? -10.782 12.897 17.795 1.00 79.56 175 LYS A N 1
ATOM 1397 C CA . LYS A 1 175 ? -12.058 13.615 17.628 1.00 79.56 175 LYS A CA 1
ATOM 1398 C C . LYS A 1 175 ? -12.510 14.354 18.892 1.00 79.56 175 LYS A C 1
ATOM 1400 O O . LYS A 1 175 ? -13.187 15.371 18.796 1.00 79.56 175 LYS A O 1
ATOM 1405 N N . LYS A 1 176 ? -12.188 13.820 20.074 1.00 80.25 176 LYS A N 1
ATOM 1406 C CA . LYS A 1 176 ? -12.520 14.434 21.372 1.00 80.25 176 LYS A CA 1
ATOM 1407 C C . LYS A 1 176 ? -11.508 15.493 21.816 1.00 80.25 176 LYS A C 1
ATOM 1409 O O . LYS A 1 176 ? -11.799 16.219 22.760 1.00 80.25 176 LYS A O 1
ATOM 1414 N N . MET A 1 177 ? -10.343 15.553 21.176 1.00 79.00 177 MET A N 1
ATOM 1415 C CA . MET A 1 177 ? -9.265 16.471 21.525 1.00 79.00 177 MET A CA 1
ATOM 1416 C C . MET A 1 177 ? -9.653 17.905 21.166 1.00 79.00 177 MET A C 1
ATOM 1418 O O . MET A 1 177 ? -10.097 18.185 20.051 1.00 79.00 177 MET A O 1
ATOM 1422 N N . SER A 1 178 ? -9.468 18.826 22.106 1.00 82.12 178 SER A N 1
ATOM 1423 C CA . SER A 1 178 ? -9.647 20.250 21.845 1.00 82.12 178 SER A CA 1
ATOM 1424 C C . SER A 1 178 ? -8.563 20.775 20.899 1.00 82.12 178 SER A C 1
ATOM 1426 O O . SER A 1 178 ? -7.449 20.247 20.827 1.00 82.12 178 SER A O 1
ATOM 1428 N N . ARG A 1 179 ? -8.857 21.874 20.195 1.00 81.12 179 ARG A N 1
ATOM 1429 C CA . ARG A 1 179 ? -7.880 22.554 19.328 1.00 81.12 179 ARG A CA 1
ATOM 1430 C C . ARG A 1 179 ? -6.577 22.880 20.064 1.00 81.12 179 ARG A C 1
ATOM 1432 O O . ARG A 1 179 ? -5.497 22.765 19.487 1.00 81.12 179 ARG A O 1
ATOM 1439 N N . GLN A 1 180 ? -6.683 23.291 21.328 1.00 80.38 180 GLN A N 1
ATOM 1440 C CA . GLN A 1 180 ? -5.532 23.646 22.150 1.00 80.38 180 GLN A CA 1
ATOM 1441 C C . GLN A 1 180 ? -4.666 22.420 22.465 1.00 80.38 180 GLN A C 1
ATOM 1443 O O . GLN A 1 180 ? -3.464 22.454 22.213 1.00 80.38 180 GLN A O 1
ATOM 1448 N N . GLU A 1 181 ? -5.274 21.318 22.910 1.00 82.81 181 GLU A N 1
ATOM 1449 C CA . GLU A 1 181 ? -4.565 20.058 23.178 1.00 82.81 181 GLU A CA 1
ATOM 1450 C C . GLU A 1 181 ? -3.895 19.493 21.917 1.00 82.81 181 GLU A C 1
ATOM 1452 O O . GLU A 1 181 ? -2.769 18.991 21.971 1.00 82.81 181 GLU A O 1
ATOM 1457 N N . PHE A 1 182 ? -4.557 19.606 20.759 1.00 85.19 182 PHE A N 1
ATOM 1458 C CA . PHE A 1 182 ? -3.978 19.172 19.490 1.00 85.19 182 PHE A CA 1
ATOM 1459 C C . PHE A 1 182 ? -2.763 20.018 19.110 1.00 85.19 182 PHE A C 1
ATOM 1461 O O . PHE A 1 182 ? -1.733 19.476 18.716 1.00 85.19 182 PHE A O 1
ATOM 1468 N N . ARG A 1 183 ? -2.851 21.343 19.259 1.00 84.69 183 ARG A N 1
ATOM 1469 C CA . ARG A 1 183 ? -1.752 22.265 18.951 1.00 84.69 183 ARG A CA 1
ATOM 1470 C C . ARG A 1 183 ? -0.551 22.061 19.875 1.00 84.69 183 ARG A C 1
ATOM 1472 O O . ARG A 1 183 ? 0.579 22.083 19.397 1.00 84.69 183 ARG A O 1
ATOM 1479 N N . GLU A 1 184 ? -0.781 21.810 21.163 1.00 83.31 184 GLU A N 1
ATOM 1480 C CA . GLU A 1 184 ? 0.289 21.485 22.116 1.00 83.31 184 GLU A CA 1
ATOM 1481 C C . GLU A 1 184 ? 1.046 20.210 21.708 1.00 83.31 184 GLU A C 1
ATOM 1483 O O . GLU A 1 184 ? 2.273 20.166 21.794 1.00 83.31 184 GLU A O 1
ATOM 1488 N N . LYS A 1 185 ? 0.341 19.204 21.172 1.00 82.19 185 LYS A N 1
ATOM 1489 C CA . LYS A 1 185 ? 0.949 17.967 20.649 1.00 82.19 185 LYS A CA 1
ATOM 1490 C C . LYS A 1 185 ? 1.585 18.116 19.263 1.00 82.19 185 LYS A C 1
ATOM 1492 O O . LYS A 1 185 ? 2.624 17.515 19.007 1.00 82.19 185 LYS A O 1
ATOM 1497 N N . ALA A 1 186 ? 0.982 18.891 18.365 1.00 78.75 186 ALA A N 1
ATOM 1498 C CA . ALA A 1 186 ? 1.414 19.048 16.973 1.00 78.75 186 ALA A CA 1
ATOM 1499 C C . ALA A 1 186 ? 2.405 20.210 16.747 1.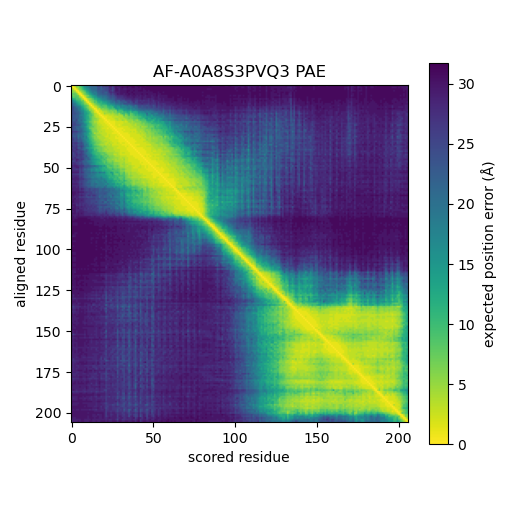00 78.75 186 ALA A C 1
ATOM 1501 O O . ALA A 1 186 ? 2.819 20.461 15.614 1.00 78.75 186 ALA A O 1
ATOM 1502 N N . MET A 1 187 ? 2.836 20.882 17.822 1.00 82.06 187 MET A N 1
ATOM 1503 C CA . MET A 1 187 ? 3.856 21.936 17.810 1.00 82.06 187 MET A CA 1
ATOM 1504 C C . MET A 1 187 ? 3.477 23.119 16.889 1.00 82.06 187 MET A C 1
ATOM 1506 O O . MET A 1 187 ? 2.316 23.522 16.816 1.00 82.06 187 MET A O 1
ATOM 1510 N N . THR A 1 188 ? 4.456 23.720 16.200 1.00 78.25 188 THR A N 1
ATOM 1511 C CA . THR A 1 188 ? 4.290 24.925 15.364 1.00 78.25 188 THR A CA 1
ATOM 1512 C C . THR A 1 188 ? 3.335 24.740 14.189 1.00 78.25 188 THR A C 1
ATOM 1514 O O . THR A 1 188 ? 2.726 25.710 13.750 1.00 78.25 188 THR A O 1
ATOM 1517 N N . ASP A 1 189 ? 3.186 23.511 13.691 1.00 80.19 189 ASP A N 1
ATOM 1518 C CA . ASP A 1 189 ? 2.375 23.196 12.509 1.00 80.19 189 ASP A CA 1
ATOM 1519 C C . ASP A 1 189 ? 0.946 22.729 12.883 1.00 80.19 189 ASP A C 1
ATOM 1521 O O . ASP A 1 189 ? 0.134 22.397 12.017 1.00 80.19 189 ASP A O 1
ATOM 1525 N N . GLY A 1 190 ? 0.609 22.736 14.180 1.00 80.06 190 GLY A N 1
ATOM 1526 C CA . GLY A 1 190 ? -0.649 22.208 14.707 1.00 80.06 190 GLY A CA 1
ATOM 1527 C C . GLY A 1 190 ? -1.910 22.922 14.223 1.00 80.06 190 GLY A C 1
ATOM 1528 O O . GLY A 1 190 ? -2.912 22.261 13.976 1.00 80.06 190 GLY A O 1
ATOM 1529 N N . ASP A 1 191 ? -1.877 24.242 14.020 1.00 80.00 191 ASP A N 1
ATOM 1530 C CA . ASP A 1 191 ? -3.051 24.988 13.535 1.00 80.00 191 ASP A CA 1
ATOM 1531 C C . ASP A 1 191 ? -3.415 24.632 12.081 1.00 80.00 191 ASP A C 1
ATOM 1533 O O . ASP A 1 191 ? -4.596 24.519 11.745 1.00 80.00 191 ASP A O 1
ATOM 1537 N N . LEU A 1 192 ? -2.409 24.398 11.229 1.00 80.19 192 LEU A N 1
ATOM 1538 C CA . LEU A 1 192 ? -2.606 23.996 9.831 1.00 80.19 192 LEU A CA 1
ATOM 1539 C C . LEU A 1 192 ? -3.183 22.580 9.745 1.00 80.19 192 LEU A C 1
ATOM 1541 O O . LEU A 1 192 ? -4.148 22.333 9.020 1.00 80.19 192 LEU A O 1
ATOM 1545 N N . LEU A 1 193 ? -2.620 21.664 10.534 1.00 81.25 193 LEU A N 1
ATOM 1546 C CA . LEU A 1 193 ? -3.069 20.277 10.592 1.00 81.25 193 LEU A CA 1
ATOM 1547 C C . LEU A 1 193 ? -4.462 20.155 11.218 1.00 81.25 193 LEU A C 1
ATOM 1549 O O . LEU A 1 193 ? -5.275 19.377 10.727 1.00 81.25 193 LEU A O 1
ATOM 1553 N N . PHE A 1 194 ? -4.774 20.954 12.242 1.00 82.81 194 PHE A N 1
ATOM 1554 C CA . PHE A 1 194 ? -6.100 20.966 12.858 1.00 82.81 194 PHE A CA 1
ATOM 1555 C C . PHE A 1 194 ? -7.176 21.429 11.876 1.00 82.81 194 PHE A C 1
ATOM 1557 O O . PHE A 1 194 ? -8.245 20.832 11.820 1.00 82.81 194 PHE A O 1
ATOM 1564 N N . HIS A 1 195 ? -6.893 22.444 11.056 1.00 81.19 195 HIS A N 1
ATOM 1565 C CA . HIS A 1 195 ? -7.819 22.879 10.012 1.00 81.19 195 HIS A CA 1
ATOM 1566 C C . HIS A 1 195 ? -8.076 21.765 8.983 1.00 81.19 195 HIS A C 1
ATOM 1568 O O . HIS A 1 195 ? -9.226 21.499 8.637 1.00 81.19 195 HIS A O 1
ATOM 1574 N N . GLY A 1 196 ? -7.023 21.065 8.545 1.00 75.44 196 GLY A N 1
ATOM 1575 C CA . GLY A 1 196 ? -7.149 19.904 7.659 1.00 75.44 196 GLY A CA 1
ATOM 1576 C C . GLY A 1 196 ? -7.950 18.755 8.280 1.00 75.44 196 GLY A C 1
ATOM 1577 O O . GLY A 1 196 ? -8.813 18.184 7.622 1.00 75.44 196 GLY A O 1
ATOM 1578 N N . LEU A 1 197 ? -7.727 18.451 9.561 1.00 77.75 197 LEU A N 1
ATOM 1579 C CA . LEU A 1 197 ? -8.488 17.433 10.294 1.00 77.75 197 LEU A CA 1
ATOM 1580 C C . LEU A 1 197 ? -9.948 17.845 10.518 1.00 77.75 197 LEU A C 1
ATOM 1582 O O . LEU A 1 197 ? -10.840 17.018 10.365 1.00 77.75 197 LEU A O 1
ATOM 1586 N N . SER A 1 198 ? -10.216 19.114 10.827 1.00 74.06 198 SER A N 1
ATOM 1587 C CA . SER A 1 198 ? -11.577 19.628 11.027 1.00 74.06 198 SER A CA 1
ATOM 1588 C C . SER A 1 198 ? -12.425 19.497 9.761 1.00 74.06 198 SER A C 1
ATOM 1590 O O . SER A 1 198 ? -13.605 19.173 9.860 1.00 74.06 198 SER A O 1
ATOM 1592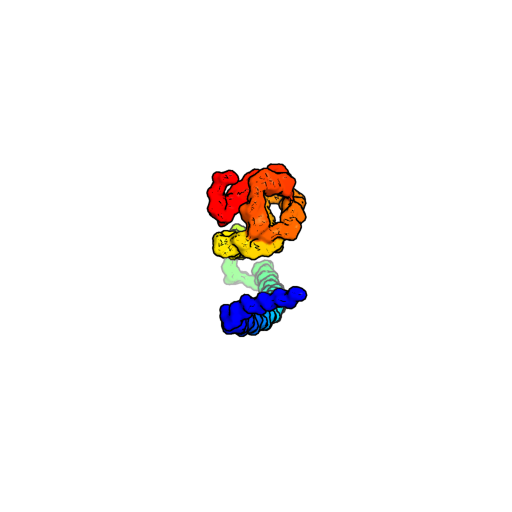 N N . GLN A 1 199 ? -11.817 19.696 8.585 1.00 72.19 199 GLN A N 1
ATOM 1593 C CA . GLN A 1 199 ? -12.460 19.465 7.288 1.00 72.19 199 GLN A CA 1
ATOM 1594 C C . GLN A 1 199 ? -12.746 17.983 7.017 1.00 72.19 199 GLN A C 1
ATOM 1596 O O . GLN A 1 199 ? -13.677 17.674 6.283 1.00 72.19 199 GLN A O 1
ATOM 1601 N N . LEU A 1 200 ? -11.950 17.071 7.583 1.00 67.00 200 LEU A N 1
ATOM 1602 C CA . LEU A 1 200 ? -12.151 15.631 7.424 1.00 67.00 200 LEU A CA 1
ATOM 1603 C C . LEU A 1 200 ? -13.256 15.119 8.341 1.00 67.00 200 LEU A C 1
ATOM 1605 O O . LEU A 1 200 ? -14.183 14.481 7.867 1.00 67.00 200 LEU A O 1
ATOM 1609 N N . PHE A 1 201 ? -13.202 15.436 9.632 1.00 63.81 201 PHE A N 1
ATOM 1610 C CA . PHE A 1 201 ? -14.162 14.912 10.604 1.00 63.81 201 PHE A CA 1
ATOM 1611 C C . PHE A 1 201 ? -15.560 15.554 10.541 1.00 63.81 201 P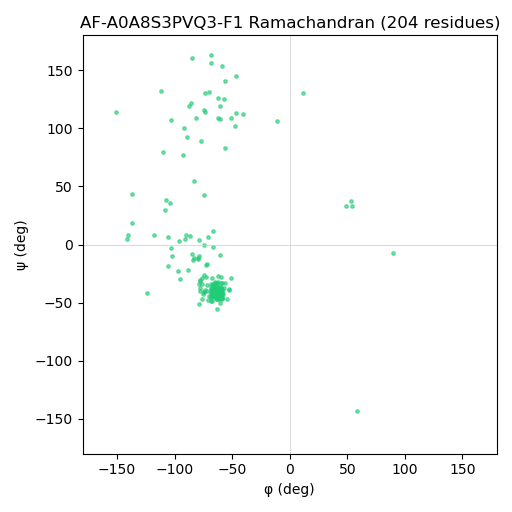HE A C 1
ATOM 1613 O O . PHE A 1 201 ? -16.414 15.195 11.358 1.00 63.81 201 PHE A O 1
ATOM 1620 N N . ASP A 1 202 ? -15.778 16.517 9.637 1.00 57.00 202 ASP A N 1
ATOM 1621 C CA . ASP A 1 202 ? -16.997 17.334 9.548 1.00 57.00 202 ASP A CA 1
ATOM 1622 C C . ASP A 1 202 ? -17.387 17.924 10.922 1.00 57.00 202 ASP A C 1
ATOM 1624 O O . ASP A 1 202 ? -18.552 18.046 11.311 1.00 57.00 202 ASP A O 1
ATOM 1628 N N . ILE A 1 203 ? -16.368 18.234 11.735 1.00 49.72 203 ILE A N 1
ATOM 1629 C CA . ILE A 1 203 ? -16.560 18.827 13.054 1.00 49.72 203 ILE A CA 1
ATOM 1630 C C . ILE A 1 203 ? -16.773 20.309 12.797 1.00 49.72 203 ILE A C 1
ATOM 1632 O O . ILE A 1 203 ? -15.838 21.020 12.427 1.00 49.72 203 ILE A O 1
ATOM 1636 N N . SER A 1 204 ? -18.010 20.768 12.997 1.00 41.88 204 SER A N 1
ATOM 1637 C CA . SER A 1 204 ? -18.320 22.192 13.116 1.00 41.88 204 SER A CA 1
ATOM 1638 C C . SER A 1 204 ? -17.314 22.808 14.078 1.00 41.88 204 SER A C 1
ATOM 1640 O O . SER A 1 204 ? -17.325 22.478 15.263 1.00 41.88 204 SER A O 1
ATOM 1642 N N . THR A 1 205 ? -16.463 23.687 13.554 1.00 48.41 205 THR A N 1
ATOM 1643 C CA . THR A 1 205 ? -15.473 24.465 14.299 1.00 48.41 205 THR A CA 1
ATOM 1644 C C . THR A 1 205 ? -16.146 25.095 15.520 1.00 48.41 205 THR A C 1
ATOM 1646 O O . THR A 1 205 ? -16.898 26.062 15.382 1.00 48.41 205 THR A O 1
ATOM 1649 N N . LYS A 1 206 ? -15.939 24.508 16.696 1.00 42.28 206 LYS A N 1
ATOM 1650 C CA . LYS A 1 206 ? -16.293 25.074 17.996 1.00 42.28 206 LYS A CA 1
ATOM 1651 C C . LYS A 1 206 ? -15.013 25.265 18.787 1.00 42.28 206 LYS A C 1
ATOM 1653 O O . LYS A 1 206 ? -14.146 24.366 18.708 1.00 42.28 206 LYS A O 1
#